Protein AF-A0A139NL48-F1 (afdb_monomer_lite)

Sequence (319 aa):
MLATSFLAFWGNVSIDVHSCLDILVSQSFLGFLDGGTSEKNAQRLLKTEIARINADTQLAMLKENKFTHMIFVAEPGACDICGPLDGKAIPVSELEKGINMYPMHPNCRCSLYGHIEMRYKAGGSTLDRETTLNQDVEQAEEVKQTSGNRQKQIPHHAYNSVKDKWLTAADLSKAKVSEQYYWEHDGNKYHIDGRNVIFKPIDREIEVAEILSKTLGKHVIQVPEVHNLNSLKTPDYLIDEVRWDLKEIEKTGKNKIDNAIVNKKEQAGSFIIDVTKTLMGIDEIYSKIDRIYFNRHRDWLENIILVKDMEIIDIFERK

Structure (mmCIF, N/CA/C/O backbone):
data_AF-A0A139NL48-F1
#
_entry.id   AF-A0A139NL48-F1
#
loop_
_atom_site.group_PDB
_atom_site.id
_atom_site.type_symbol
_atom_site.label_atom_id
_atom_site.label_alt_id
_atom_site.label_comp_id
_atom_site.label_asym_id
_atom_site.label_entity_id
_atom_site.label_seq_id
_atom_site.pdbx_PDB_ins_code
_atom_site.Cartn_x
_atom_site.Cartn_y
_atom_site.Cartn_z
_atom_site.occupancy
_atom_site.B_iso_or_equiv
_atom_site.auth_seq_id
_atom_site.auth_comp_id
_atom_site.auth_asym_id
_atom_site.auth_atom_id
_atom_site.pdbx_PDB_model_num
ATOM 1 N N . MET A 1 1 ? 33.870 37.990 64.987 1.00 34.72 1 MET A N 1
ATOM 2 C CA . MET A 1 1 ? 34.557 38.550 63.802 1.00 34.72 1 MET A CA 1
ATOM 3 C C . MET A 1 1 ? 34.516 37.466 62.732 1.00 34.72 1 MET A C 1
ATOM 5 O O . MET A 1 1 ? 35.171 36.458 62.920 1.00 34.72 1 MET A O 1
ATOM 9 N N . LEU A 1 2 ? 33.492 37.407 61.875 1.00 32.00 2 LEU A N 1
ATOM 10 C CA . LEU A 1 2 ? 33.234 38.238 60.680 1.00 32.00 2 LEU A CA 1
ATOM 11 C C . LEU A 1 2 ? 34.323 38.110 59.603 1.00 32.00 2 LEU A C 1
ATOM 13 O O . LEU A 1 2 ? 35.385 38.698 59.769 1.00 32.00 2 LEU A O 1
ATOM 17 N N . ALA A 1 3 ? 34.000 37.385 58.524 1.00 31.08 3 ALA A N 1
ATOM 18 C CA . ALA A 1 3 ? 34.088 37.807 57.112 1.00 31.08 3 ALA A CA 1
ATOM 19 C C . ALA A 1 3 ? 33.650 36.612 56.217 1.00 31.08 3 ALA A C 1
ATOM 21 O O . ALA A 1 3 ? 34.283 35.564 56.269 1.00 31.08 3 ALA A O 1
ATOM 22 N N . THR A 1 4 ? 32.449 36.572 55.615 1.00 33.34 4 THR A N 1
ATOM 23 C CA . THR A 1 4 ? 32.039 37.156 54.304 1.00 33.34 4 THR A CA 1
ATOM 24 C C . THR A 1 4 ? 32.938 36.718 53.138 1.00 33.34 4 THR A C 1
ATOM 26 O O . THR A 1 4 ? 34.091 37.121 53.091 1.00 33.34 4 THR A O 1
ATOM 29 N N . SER A 1 5 ? 32.504 35.775 52.289 1.00 31.66 5 SER A N 1
ATOM 30 C CA . SER A 1 5 ? 31.716 35.948 51.038 1.00 31.66 5 SER A CA 1
ATOM 31 C C . SER A 1 5 ? 32.609 36.017 49.790 1.00 31.66 5 SER A C 1
ATOM 33 O O . SER A 1 5 ? 33.436 36.914 49.718 1.00 31.66 5 SER A O 1
ATOM 35 N N . PHE A 1 6 ? 32.400 35.147 48.788 1.00 26.59 6 PHE A N 1
ATOM 36 C CA . PHE A 1 6 ? 31.846 35.519 47.467 1.00 26.59 6 PHE A CA 1
ATOM 37 C C . PHE A 1 6 ? 31.770 34.330 46.484 1.00 26.59 6 PHE A C 1
ATOM 39 O O . PHE A 1 6 ? 32.627 33.454 46.464 1.00 26.59 6 PHE A O 1
ATOM 46 N N . LEU A 1 7 ? 30.702 34.348 45.679 1.00 32.41 7 LEU A N 1
ATOM 47 C CA . LEU A 1 7 ? 30.365 33.456 44.565 1.00 32.41 7 LEU A CA 1
ATOM 48 C C . LEU A 1 7 ? 31.31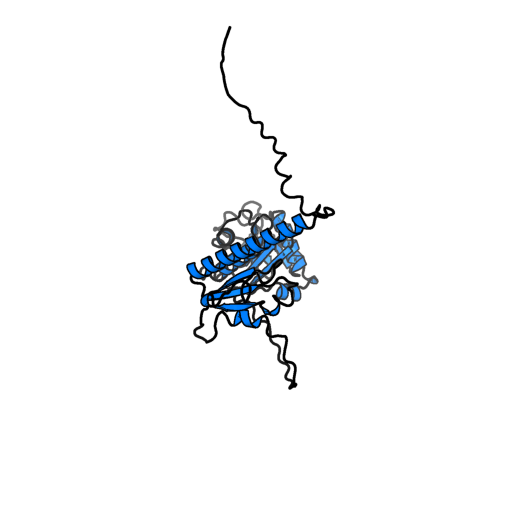6 33.584 43.361 1.00 32.41 7 LEU A C 1
ATOM 50 O O . LEU A 1 7 ? 31.744 34.692 43.050 1.00 32.41 7 LEU A O 1
ATOM 54 N N . ALA A 1 8 ? 31.439 32.508 42.572 1.00 29.20 8 ALA A N 1
ATOM 55 C CA . ALA A 1 8 ? 31.390 32.581 41.106 1.00 29.20 8 ALA A CA 1
ATOM 56 C C . ALA A 1 8 ? 30.944 31.238 40.487 1.00 29.20 8 ALA A C 1
ATOM 58 O O . ALA A 1 8 ? 31.241 30.164 40.998 1.00 29.20 8 ALA A O 1
ATOM 59 N N . PHE A 1 9 ? 30.166 31.363 39.416 1.00 27.22 9 PHE A N 1
ATOM 60 C CA . PHE A 1 9 ? 29.322 30.380 38.732 1.00 27.22 9 PHE A CA 1
ATOM 61 C C . PHE A 1 9 ? 30.032 29.775 37.499 1.00 27.22 9 PHE A C 1
ATOM 63 O O . PHE A 1 9 ? 31.123 30.222 37.155 1.00 27.22 9 PHE A O 1
ATOM 70 N N . TRP A 1 10 ? 29.319 28.890 36.783 1.00 27.14 10 TRP A N 1
ATOM 71 C CA . TRP A 1 10 ? 29.650 28.190 35.519 1.00 27.14 10 TRP A CA 1
ATOM 72 C C . TRP A 1 10 ? 30.507 26.929 35.714 1.00 27.14 10 TRP A C 1
ATOM 74 O O . TRP A 1 10 ? 31.597 26.985 36.256 1.00 27.14 10 TRP A O 1
ATOM 84 N N . GLY A 1 11 ? 30.107 25.725 35.318 1.00 30.62 11 GLY A N 1
ATOM 85 C CA . GLY A 1 11 ? 29.062 25.293 34.400 1.00 30.62 11 GLY A CA 1
ATOM 86 C C . GLY A 1 11 ? 29.662 24.141 33.598 1.00 30.62 11 GLY A C 1
ATOM 87 O O . GLY A 1 11 ? 30.528 24.383 32.772 1.00 30.62 11 GLY A O 1
ATOM 88 N N . ASN A 1 12 ? 29.258 22.904 33.884 1.00 30.12 12 ASN A N 1
ATOM 89 C CA . ASN A 1 12 ? 29.449 21.763 32.989 1.00 30.12 12 ASN A CA 1
ATOM 90 C C . ASN A 1 12 ? 28.411 20.697 33.332 1.00 30.12 12 ASN A C 1
ATOM 92 O O . ASN A 1 12 ? 28.555 19.917 34.270 1.00 30.12 12 ASN A O 1
ATOM 96 N N . VAL A 1 13 ? 27.327 20.728 32.564 1.00 30.20 13 VAL A N 1
ATOM 97 C CA . VAL A 1 13 ? 26.363 19.643 32.444 1.00 30.20 13 VAL A CA 1
ATOM 98 C C . VAL A 1 13 ? 26.956 18.659 31.438 1.00 30.20 13 VAL A C 1
ATOM 100 O O . VAL A 1 13 ? 26.976 18.939 30.242 1.00 30.20 13 VAL A O 1
ATOM 103 N N . SER A 1 14 ? 27.443 17.517 31.919 1.00 29.95 14 SER A N 1
ATOM 104 C CA . SER A 1 14 ? 27.583 16.322 31.086 1.00 29.95 14 SER A CA 1
ATOM 105 C C . SER A 1 14 ? 26.248 15.586 31.130 1.00 29.95 14 SER A C 1
ATOM 107 O O . SER A 1 14 ? 25.893 15.003 32.151 1.00 29.95 14 SER A O 1
ATOM 109 N N . ILE A 1 15 ? 25.482 15.670 30.042 1.00 32.78 15 ILE A N 1
ATOM 110 C CA . ILE A 1 15 ? 24.328 14.799 29.799 1.00 32.78 15 ILE A CA 1
ATOM 111 C C . ILE A 1 15 ? 24.891 13.454 29.354 1.00 32.78 15 ILE A C 1
ATOM 113 O O . ILE A 1 15 ? 25.389 13.324 28.237 1.00 32.78 15 ILE A O 1
ATOM 117 N N . ASP A 1 16 ? 24.843 12.480 30.256 1.00 29.39 16 ASP A N 1
ATOM 118 C CA . ASP A 1 16 ? 25.071 11.083 29.920 1.00 29.39 16 ASP A CA 1
ATOM 119 C C . ASP A 1 16 ? 23.775 10.516 29.324 1.00 29.39 16 ASP A C 1
ATOM 121 O O . ASP A 1 16 ? 22.691 10.628 29.903 1.00 29.39 16 ASP A O 1
ATOM 125 N N . VAL A 1 17 ? 23.869 9.969 28.115 1.00 34.66 17 VAL A N 1
ATOM 126 C CA . VAL A 1 17 ? 22.740 9.678 27.214 1.00 34.66 17 VAL A CA 1
ATOM 127 C C . VAL A 1 17 ? 22.094 8.319 27.535 1.00 34.66 17 VAL A C 1
ATOM 129 O O . VAL A 1 17 ? 21.625 7.613 26.647 1.00 34.66 17 VAL A O 1
ATOM 132 N N . HIS A 1 18 ? 22.076 7.932 28.813 1.00 33.31 18 HIS A N 1
ATOM 133 C CA . HIS A 1 18 ? 21.628 6.611 29.273 1.00 33.31 18 HIS A CA 1
ATOM 134 C C . HIS A 1 18 ? 20.476 6.629 30.293 1.00 33.31 18 HIS A C 1
ATOM 136 O O . HIS A 1 18 ? 20.192 5.606 30.902 1.00 33.31 18 HIS A O 1
ATOM 142 N N . SER A 1 19 ? 19.756 7.747 30.454 1.00 31.47 19 SER A N 1
ATOM 143 C CA . SER A 1 19 ? 18.619 7.847 31.395 1.00 31.47 19 SER A CA 1
ATOM 144 C C . SER A 1 19 ? 17.236 8.024 30.750 1.00 31.47 19 SER A C 1
ATOM 146 O O . SER A 1 19 ? 16.261 8.296 31.444 1.00 31.47 19 SER A O 1
ATOM 148 N N . CYS A 1 20 ? 17.098 7.842 29.432 1.00 29.16 20 CYS A N 1
ATOM 149 C CA . CYS A 1 20 ? 15.798 7.963 28.746 1.00 29.16 20 CYS A CA 1
ATOM 150 C C . CYS A 1 20 ? 15.055 6.632 28.522 1.00 29.16 20 CYS A C 1
ATOM 152 O O . CYS A 1 20 ? 14.082 6.610 27.770 1.00 29.16 20 CYS A O 1
ATOM 154 N N . LEU A 1 21 ? 15.456 5.540 29.185 1.00 29.78 21 LEU A N 1
ATOM 155 C CA . LEU A 1 21 ? 14.808 4.226 29.044 1.00 29.78 21 LEU A CA 1
ATOM 156 C C . LEU A 1 21 ? 14.100 3.702 30.310 1.00 29.78 21 LEU A C 1
ATOM 158 O O . LEU A 1 21 ? 13.727 2.537 30.339 1.00 29.78 21 LEU A O 1
ATOM 162 N N . ASP A 1 22 ? 13.827 4.557 31.303 1.00 30.91 22 ASP A N 1
ATOM 163 C CA . ASP A 1 22 ? 13.170 4.150 32.565 1.00 30.91 22 ASP A CA 1
ATOM 164 C C . ASP A 1 22 ? 11.730 4.681 32.744 1.00 30.91 22 ASP A C 1
ATOM 166 O O . ASP A 1 22 ? 11.188 4.669 33.847 1.00 30.91 22 ASP A O 1
ATOM 170 N N . ILE A 1 23 ? 11.059 5.127 31.672 1.00 32.97 23 ILE A N 1
ATOM 171 C CA . ILE A 1 23 ? 9.641 5.561 31.739 1.00 32.97 23 ILE A CA 1
ATOM 172 C C . ILE A 1 23 ? 8.677 4.610 30.998 1.00 32.97 23 ILE A C 1
ATOM 174 O O . ILE A 1 23 ? 7.462 4.757 31.108 1.00 32.97 23 ILE A O 1
ATOM 178 N N . LEU A 1 24 ? 9.162 3.566 30.312 1.00 31.53 24 LEU A N 1
ATOM 179 C CA . LEU A 1 24 ? 8.296 2.678 29.511 1.00 31.53 24 LEU A CA 1
ATOM 180 C C . LEU A 1 24 ? 8.434 1.173 29.778 1.00 31.53 24 LEU A C 1
ATOM 182 O O . LEU A 1 24 ? 8.012 0.366 28.955 1.00 31.53 24 LEU A O 1
ATOM 186 N N . VAL A 1 25 ? 8.911 0.774 30.959 1.00 32.62 25 VAL A N 1
ATOM 187 C CA . VAL A 1 25 ? 8.779 -0.617 31.428 1.00 32.62 25 VAL A CA 1
ATOM 188 C C . VAL A 1 25 ? 8.349 -0.642 32.896 1.00 32.62 25 VAL A C 1
ATOM 190 O O . VAL A 1 25 ? 9.139 -0.903 33.794 1.00 32.62 25 VAL A O 1
ATOM 193 N N . SER A 1 26 ? 7.071 -0.368 33.166 1.00 31.88 26 SER A N 1
ATOM 194 C CA . SER A 1 26 ? 6.458 -0.743 34.456 1.00 31.88 26 SER A CA 1
ATOM 195 C C . SER A 1 26 ? 5.060 -1.362 34.350 1.00 31.88 26 SER A C 1
ATOM 197 O O . SER A 1 26 ? 4.485 -1.749 35.363 1.00 31.88 26 SER A O 1
ATOM 199 N N . GLN A 1 27 ? 4.520 -1.574 33.143 1.00 36.53 27 GLN A N 1
ATOM 200 C CA . GLN A 1 27 ? 3.221 -2.250 32.986 1.00 36.53 27 GLN A CA 1
ATOM 201 C C . GLN A 1 27 ? 3.266 -3.784 33.112 1.00 36.53 27 GLN A C 1
ATOM 203 O O . GLN A 1 27 ? 2.220 -4.424 33.060 1.00 36.53 27 GLN A O 1
ATOM 208 N N . SER A 1 28 ? 4.430 -4.386 33.366 1.00 32.75 28 SER A N 1
ATOM 209 C CA . SER A 1 28 ? 4.575 -5.834 33.595 1.00 32.75 28 SER A CA 1
ATOM 210 C C . SER A 1 28 ? 5.024 -6.213 35.016 1.00 32.75 28 SER A C 1
ATOM 212 O O . SER A 1 28 ? 5.345 -7.371 35.263 1.00 32.75 28 SER A O 1
ATOM 214 N N . PHE A 1 29 ? 4.972 -5.285 35.981 1.00 33.22 29 PHE A N 1
ATOM 215 C CA . PHE A 1 29 ? 5.279 -5.553 37.397 1.00 33.22 29 PHE A CA 1
ATOM 216 C C . PHE A 1 29 ? 4.218 -4.971 38.353 1.00 33.22 29 PHE A C 1
ATOM 218 O O . PHE A 1 29 ? 4.520 -4.275 39.314 1.00 33.22 29 PHE A O 1
ATOM 225 N N . LEU A 1 30 ? 2.940 -5.263 38.096 1.00 35.06 30 LEU A N 1
ATOM 226 C CA . LEU A 1 30 ? 1.846 -5.083 39.067 1.00 35.06 30 LEU A CA 1
ATOM 227 C C . LEU A 1 30 ? 1.271 -6.441 39.490 1.00 35.06 30 LEU A C 1
ATOM 229 O O . LEU A 1 30 ? 0.064 -6.649 39.575 1.00 35.06 30 LEU A O 1
ATOM 233 N N . GLY A 1 31 ? 2.170 -7.382 39.766 1.00 41.38 31 GLY A N 1
ATOM 234 C CA . GLY A 1 31 ? 1.888 -8.450 40.708 1.00 41.38 31 GLY A CA 1
ATOM 235 C C . GLY A 1 31 ? 2.243 -7.951 42.105 1.00 41.38 31 GLY A C 1
ATOM 236 O O . GLY A 1 31 ? 3.398 -7.621 42.349 1.00 41.38 31 GLY A O 1
ATOM 237 N N . PHE A 1 32 ? 1.268 -7.970 43.016 1.00 38.94 32 PHE A N 1
ATOM 238 C CA . PHE A 1 32 ? 1.484 -7.971 44.469 1.00 38.94 32 PHE A CA 1
ATOM 239 C C . PHE A 1 32 ? 1.649 -6.616 45.194 1.00 38.94 32 PHE A C 1
ATOM 241 O O . PHE A 1 32 ? 2.665 -6.359 45.827 1.00 38.94 32 PHE A O 1
ATOM 248 N N . LEU A 1 33 ? 0.593 -5.795 45.229 1.00 40.53 33 LEU A N 1
ATOM 249 C CA . LEU A 1 33 ? 0.328 -4.905 46.372 1.00 40.53 33 LEU A CA 1
ATOM 250 C C . LEU A 1 33 ? -1.175 -4.908 46.670 1.00 40.53 33 LEU A C 1
ATOM 252 O O . LEU A 1 33 ? -1.973 -4.297 45.957 1.00 40.53 33 LEU A O 1
ATOM 256 N N . ASP A 1 34 ? -1.571 -5.628 47.718 1.00 46.31 34 ASP A N 1
ATOM 257 C CA . ASP A 1 34 ? -2.933 -5.591 48.243 1.00 46.31 34 ASP A CA 1
ATOM 258 C C . ASP A 1 34 ? -3.162 -4.254 48.965 1.00 46.31 34 ASP A C 1
ATOM 260 O O . ASP A 1 34 ? -2.974 -4.126 50.174 1.00 46.31 34 ASP A O 1
ATOM 264 N N . GLY A 1 35 ? -3.540 -3.227 48.201 1.00 54.25 35 GLY A N 1
ATOM 265 C CA . GLY A 1 35 ? -3.950 -1.937 48.751 1.00 54.25 35 GLY A CA 1
ATOM 266 C C . GLY A 1 35 ? -5.107 -2.112 49.741 1.00 54.25 35 GLY A C 1
ATOM 267 O O . GLY A 1 35 ? -6.075 -2.837 49.472 1.00 54.25 35 GLY A O 1
ATOM 268 N N . GLY A 1 36 ? -5.005 -1.460 50.902 1.00 68.94 36 GLY A N 1
ATOM 269 C CA . GLY A 1 36 ? -6.023 -1.511 51.952 1.00 68.94 36 GLY A CA 1
ATOM 270 C C . GLY A 1 36 ? -7.372 -0.935 51.498 1.00 68.94 36 GLY A C 1
ATOM 271 O O . GLY A 1 36 ? -7.465 -0.209 50.507 1.00 68.94 36 GLY A O 1
ATOM 272 N N . THR A 1 37 ? -8.447 -1.225 52.237 1.00 72.81 37 THR A N 1
ATOM 273 C CA . THR A 1 37 ? -9.821 -0.786 51.909 1.00 72.81 37 THR A CA 1
ATOM 274 C C . THR A 1 37 ? -9.935 0.731 51.693 1.00 72.81 37 THR A C 1
ATOM 276 O O . THR A 1 37 ? -10.697 1.177 50.837 1.00 72.81 37 THR A O 1
ATOM 279 N N . SER A 1 38 ? -9.157 1.537 52.425 1.00 80.12 38 SER A N 1
ATOM 280 C CA . SER A 1 38 ? -9.105 2.998 52.268 1.00 80.12 38 SER A CA 1
ATOM 281 C C . SER A 1 38 ? -8.510 3.431 50.926 1.00 80.12 38 SER A C 1
ATOM 283 O O . SER A 1 38 ? -9.064 4.312 50.271 1.00 80.12 38 SER A O 1
ATOM 285 N N . GLU A 1 39 ? -7.432 2.787 50.483 1.00 82.81 39 GLU A N 1
ATOM 286 C CA . GLU A 1 39 ? -6.772 3.076 49.210 1.00 82.81 39 GLU A CA 1
ATOM 287 C C . GLU A 1 39 ? -7.668 2.694 48.029 1.00 82.81 39 GLU A C 1
ATOM 289 O O . GLU A 1 39 ? -7.904 3.510 47.139 1.00 82.81 39 GLU A O 1
ATOM 294 N N . LYS A 1 40 ? -8.255 1.491 48.059 1.00 83.44 40 LYS A N 1
ATOM 295 C CA . LYS A 1 40 ? -9.204 1.032 47.031 1.00 83.44 40 LYS A CA 1
ATOM 296 C C . LYS A 1 40 ? -10.417 1.971 46.925 1.00 83.44 40 LYS A C 1
ATOM 298 O O . LYS A 1 40 ? -10.872 2.276 45.821 1.00 83.44 40 LYS A O 1
ATOM 303 N N . ASN A 1 41 ? -10.900 2.498 48.054 1.00 83.81 41 ASN A N 1
ATOM 304 C CA . ASN A 1 41 ? -11.969 3.500 48.077 1.00 83.81 41 ASN A CA 1
ATOM 305 C C . ASN A 1 41 ? -11.537 4.846 47.479 1.00 83.81 41 ASN A C 1
ATOM 307 O O . ASN A 1 41 ? -12.283 5.415 46.680 1.00 83.81 41 ASN A O 1
ATOM 311 N N . ALA A 1 42 ? -10.342 5.337 47.816 1.00 88.19 42 ALA A N 1
ATOM 312 C CA . ALA A 1 42 ? -9.803 6.576 47.255 1.00 88.19 42 ALA A CA 1
ATOM 313 C C . ALA A 1 42 ? -9.588 6.467 45.736 1.00 88.19 42 ALA A C 1
ATOM 315 O O . ALA A 1 42 ? -10.014 7.342 44.982 1.00 88.19 42 ALA A O 1
ATOM 316 N N . GLN A 1 43 ? -9.015 5.353 45.268 1.00 85.31 43 GLN A N 1
ATOM 317 C CA . GLN A 1 43 ? -8.824 5.082 43.842 1.00 85.31 43 GLN A CA 1
ATOM 318 C C . GLN A 1 43 ? -10.152 5.063 43.078 1.00 85.31 43 GLN A C 1
ATOM 320 O O . GLN A 1 43 ? -10.231 5.600 41.975 1.00 85.31 43 GLN A O 1
ATOM 325 N N . ARG A 1 44 ? -11.207 4.470 43.652 1.00 86.12 44 ARG A N 1
ATOM 326 C CA . ARG A 1 44 ? -12.541 4.458 43.036 1.00 86.12 44 ARG A CA 1
ATOM 327 C C . ARG A 1 44 ? -13.090 5.873 42.851 1.00 86.12 44 ARG A C 1
ATOM 329 O O . ARG A 1 44 ? -13.577 6.166 41.767 1.00 86.12 44 ARG A O 1
ATOM 336 N N . LEU A 1 45 ? -12.985 6.730 43.873 1.00 87.75 45 LEU A N 1
ATOM 337 C CA . LEU A 1 45 ? -13.450 8.123 43.807 1.00 87.75 45 LEU A CA 1
ATOM 338 C C . LEU A 1 45 ? -12.713 8.913 42.720 1.00 87.75 45 LEU A C 1
ATOM 340 O O . LEU A 1 45 ? -13.354 9.569 41.900 1.00 87.75 45 LEU A O 1
ATOM 344 N N . LEU A 1 46 ? -11.383 8.789 42.669 1.00 87.31 46 LEU A N 1
ATOM 345 C CA . LEU A 1 46 ? -10.564 9.440 41.643 1.00 87.31 46 LEU A CA 1
ATOM 346 C C . LEU A 1 46 ? -10.938 8.963 40.234 1.00 87.31 46 LEU A C 1
ATOM 348 O O . LEU A 1 46 ? -11.135 9.786 39.344 1.00 87.31 46 LEU A O 1
ATOM 352 N N . LYS A 1 47 ? -11.099 7.650 40.030 1.00 84.94 47 LYS A N 1
ATOM 353 C CA . LYS A 1 47 ? -11.498 7.081 38.731 1.00 84.94 47 LYS A CA 1
ATOM 354 C C . LYS A 1 47 ? -12.863 7.593 38.276 1.00 84.94 47 LYS A C 1
ATOM 356 O O . LYS A 1 47 ? -12.998 8.003 37.126 1.00 84.94 47 LYS A O 1
ATOM 361 N N . THR A 1 48 ? -13.856 7.605 39.168 1.00 85.06 48 THR A N 1
ATOM 362 C CA . THR A 1 48 ? -15.198 8.100 38.832 1.00 85.06 48 THR A CA 1
ATOM 363 C C . THR A 1 48 ? -15.207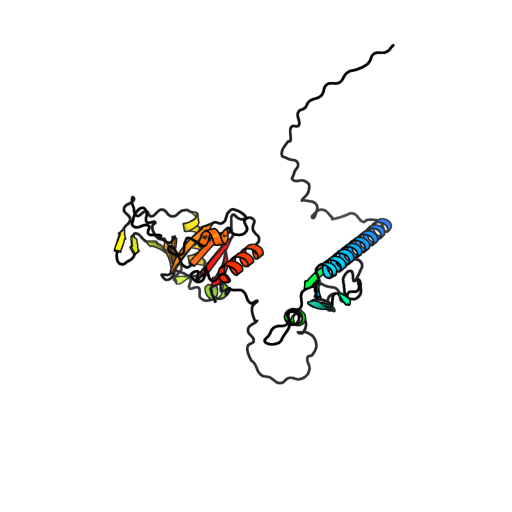 9.586 38.504 1.00 85.06 48 THR A C 1
ATOM 365 O O . THR A 1 48 ? -15.911 9.992 37.582 1.00 85.06 48 THR A O 1
ATOM 368 N N . GLU A 1 49 ? -14.409 10.387 39.213 1.00 87.50 49 GLU A N 1
ATOM 369 C CA . GLU A 1 49 ? -14.352 11.830 38.984 1.00 87.50 49 GLU A CA 1
ATOM 370 C C . GLU A 1 49 ? -13.648 12.160 37.665 1.00 87.50 49 GLU A C 1
ATOM 372 O O . GLU A 1 49 ? -14.170 12.930 36.864 1.00 87.50 49 GLU A O 1
ATOM 377 N N . ILE A 1 50 ? -12.524 11.498 37.372 1.00 86.75 50 ILE A N 1
ATOM 378 C CA . ILE A 1 50 ? -11.831 11.635 36.083 1.00 86.75 50 ILE A CA 1
ATOM 379 C C . ILE A 1 50 ? -12.763 11.243 34.931 1.00 86.75 50 ILE A C 1
ATOM 381 O O . ILE A 1 50 ? -12.865 11.965 33.941 1.00 86.75 50 ILE A O 1
ATOM 385 N N . ALA A 1 51 ? -13.482 10.124 35.061 1.00 85.81 51 ALA A N 1
ATOM 386 C CA . ALA A 1 51 ? -14.410 9.676 34.029 1.00 85.81 51 ALA A CA 1
ATOM 387 C C . ALA A 1 51 ? -15.558 10.677 33.809 1.00 85.81 51 ALA A C 1
ATOM 389 O O . ALA A 1 51 ? -15.925 10.948 32.665 1.00 85.81 51 ALA A O 1
ATOM 390 N N . ARG A 1 52 ? -16.087 11.271 34.887 1.00 86.62 52 ARG A N 1
ATOM 391 C CA . ARG A 1 52 ? -17.112 12.319 34.819 1.00 86.62 52 ARG A CA 1
ATOM 392 C C . ARG A 1 52 ? -16.590 13.587 34.136 1.00 86.62 52 ARG A C 1
ATOM 394 O O . ARG A 1 52 ? -17.276 14.102 33.258 1.00 86.62 52 ARG A O 1
ATOM 401 N N . ILE A 1 53 ? -15.401 14.067 34.507 1.00 88.38 53 ILE A N 1
ATOM 402 C CA . ILE A 1 53 ? -14.775 15.257 33.905 1.00 88.38 53 ILE A CA 1
ATOM 403 C C . ILE A 1 53 ? -14.540 15.031 32.410 1.00 88.38 53 ILE A C 1
ATOM 405 O O . ILE A 1 53 ? -14.911 15.873 31.598 1.00 88.38 53 ILE A O 1
ATOM 409 N N . ASN A 1 54 ? -14.004 13.868 32.033 1.00 88.31 54 ASN A N 1
ATOM 410 C CA . ASN A 1 54 ? -13.788 13.522 30.629 1.00 88.31 54 ASN A CA 1
ATOM 411 C C . ASN A 1 54 ? -15.102 13.522 29.838 1.00 88.31 54 ASN A C 1
ATOM 413 O O . ASN A 1 54 ? -15.137 14.017 28.715 1.00 88.31 54 ASN A O 1
ATOM 417 N N . ALA A 1 55 ? -16.180 12.979 30.412 1.00 87.06 55 ALA A N 1
ATOM 418 C CA . ALA A 1 55 ? -17.503 13.012 29.794 1.00 87.06 55 ALA A CA 1
ATOM 419 C C . ALA A 1 55 ? -18.012 14.453 29.622 1.00 87.06 55 ALA A C 1
ATOM 421 O O . ALA A 1 55 ? -18.473 14.819 28.544 1.00 87.06 55 ALA A O 1
ATOM 422 N N . ASP A 1 56 ? -17.869 15.300 30.643 1.00 89.12 56 ASP A N 1
ATOM 423 C CA . ASP A 1 56 ? -18.245 16.715 30.558 1.00 89.12 56 ASP A CA 1
ATOM 424 C C . ASP A 1 56 ? -17.480 17.458 29.459 1.00 89.12 56 ASP A C 1
ATOM 426 O O . ASP A 1 56 ? -18.084 18.183 28.666 1.00 89.12 56 ASP A O 1
ATOM 430 N N . THR A 1 57 ? -16.169 17.232 29.357 1.00 90.31 57 THR A N 1
ATOM 431 C CA . THR A 1 57 ? -15.343 17.807 28.290 1.00 90.31 57 THR A CA 1
ATOM 432 C C . THR A 1 57 ? -15.804 17.343 26.913 1.00 90.31 57 THR A C 1
ATOM 434 O O . THR A 1 57 ? -15.953 18.169 26.015 1.00 90.31 57 THR A O 1
ATOM 437 N N . GLN A 1 58 ? -16.084 16.051 26.733 1.00 89.50 58 GLN A N 1
ATOM 438 C CA . GLN A 1 58 ? -16.550 15.541 25.444 1.00 89.50 58 GLN A CA 1
ATOM 439 C C . GLN A 1 58 ? -17.930 16.091 25.075 1.00 89.50 58 GLN A C 1
ATOM 441 O O . GLN A 1 58 ? -18.123 16.522 23.943 1.00 89.50 58 GLN A O 1
ATOM 446 N N . LEU A 1 59 ? -18.867 16.172 26.023 1.00 89.25 59 LEU A N 1
ATOM 447 C CA . LEU A 1 59 ? -20.182 16.762 25.776 1.00 89.25 59 LEU A CA 1
ATOM 448 C C . LEU A 1 59 ? -20.080 18.242 25.383 1.00 89.25 59 LEU A C 1
ATOM 450 O O . LEU A 1 59 ? -20.768 18.682 24.459 1.00 89.25 59 LEU A O 1
ATOM 454 N N . ALA A 1 60 ? -19.218 19.006 26.060 1.00 90.06 60 ALA A N 1
ATOM 455 C CA . ALA A 1 60 ? -18.948 20.399 25.713 1.00 90.06 60 ALA A CA 1
ATOM 456 C C . ALA A 1 60 ? -18.363 20.511 24.299 1.00 90.06 60 ALA A C 1
ATOM 458 O O . ALA A 1 60 ? -18.901 21.245 23.472 1.00 90.06 60 ALA A O 1
ATOM 459 N N . MET A 1 61 ? -17.349 19.702 23.977 1.00 90.88 61 MET A N 1
ATOM 460 C CA . MET A 1 61 ? -16.749 19.665 22.642 1.00 90.88 61 MET A CA 1
ATOM 461 C C . MET A 1 61 ? -17.760 19.305 21.549 1.00 90.88 61 MET A C 1
ATOM 463 O O . MET A 1 61 ? -17.737 19.914 20.478 1.00 90.88 61 MET A O 1
ATOM 467 N N . LEU A 1 62 ? -18.653 18.343 21.796 1.00 89.69 62 LEU A N 1
ATOM 468 C CA . LEU A 1 62 ? -19.691 17.952 20.839 1.00 89.69 62 LEU A CA 1
ATOM 469 C C . LEU A 1 62 ? -20.655 19.110 20.554 1.00 89.69 62 LEU A C 1
ATOM 471 O O . LEU A 1 62 ? -20.974 19.378 19.393 1.00 89.69 62 LEU A O 1
ATOM 475 N N . LYS A 1 63 ? -21.070 19.829 21.604 1.00 88.19 63 LYS A N 1
ATOM 476 C CA . LYS A 1 63 ? -21.962 20.992 21.502 1.00 88.19 63 LYS A CA 1
ATOM 477 C C . LYS A 1 63 ? -21.290 22.174 20.801 1.00 88.19 63 LYS A C 1
ATOM 479 O O . LYS A 1 63 ? -21.884 22.760 19.899 1.00 88.19 63 LYS A O 1
ATOM 484 N N . GLU A 1 64 ? -20.053 22.502 21.170 1.00 89.00 64 GLU A N 1
ATOM 485 C CA . GLU A 1 64 ? -19.296 23.626 20.601 1.00 89.00 64 GLU A CA 1
ATOM 486 C C . GLU A 1 64 ? -18.997 23.434 19.110 1.00 89.00 64 GLU A C 1
ATOM 488 O O . GLU A 1 64 ? -19.142 24.366 18.317 1.00 89.00 64 GLU A O 1
ATOM 493 N N . ASN A 1 65 ? -18.650 22.209 18.709 1.00 89.25 65 ASN A N 1
ATOM 494 C CA . ASN A 1 65 ? -18.331 21.874 17.320 1.00 89.25 65 ASN A CA 1
ATOM 495 C C . ASN A 1 65 ? -19.561 21.491 16.480 1.00 89.25 65 ASN A C 1
ATOM 497 O O . ASN A 1 65 ? -19.410 21.103 15.323 1.00 89.25 65 ASN A O 1
ATOM 501 N N . LYS A 1 66 ? -20.775 21.638 17.029 1.00 87.56 66 LYS A N 1
ATOM 502 C CA . LYS A 1 66 ? -22.052 21.403 16.332 1.00 87.56 66 LYS A CA 1
ATOM 503 C C . LYS A 1 66 ? -22.193 19.983 15.770 1.00 87.56 66 LYS A C 1
ATOM 505 O O . LYS A 1 66 ? -22.736 19.792 14.681 1.00 87.56 66 LYS A O 1
ATOM 510 N N . PHE A 1 67 ? -21.730 18.984 16.517 1.00 87.44 67 PHE A N 1
ATOM 511 C CA . PHE A 1 67 ? -22.063 17.596 16.214 1.00 87.44 67 PHE A CA 1
ATOM 512 C C . PHE A 1 67 ? -23.556 17.358 16.449 1.00 87.44 67 PHE A C 1
ATOM 514 O O . PHE A 1 67 ? -24.146 17.896 17.384 1.00 87.44 67 PHE A O 1
ATOM 521 N N . THR A 1 68 ? -24.174 16.555 15.586 1.00 87.50 68 THR A N 1
ATOM 522 C CA . THR A 1 68 ? -25.618 16.279 15.672 1.00 87.50 68 THR A CA 1
ATOM 523 C C . THR A 1 68 ? -25.918 15.109 16.603 1.00 87.50 68 THR A C 1
ATOM 525 O O . THR A 1 68 ? -26.868 15.160 17.378 1.00 87.50 68 THR A O 1
ATOM 528 N N . HIS A 1 69 ? -25.078 14.073 16.547 1.00 90.62 69 HIS A N 1
ATOM 529 C CA . HIS A 1 69 ? -25.261 12.807 17.238 1.00 90.62 69 HIS A CA 1
ATOM 530 C C . HIS A 1 69 ? -23.937 12.370 17.859 1.00 90.62 69 HIS A C 1
ATOM 532 O O . HIS A 1 69 ? -22.857 12.783 17.435 1.00 90.62 69 HIS A O 1
ATOM 538 N N . MET A 1 70 ? -24.035 11.528 18.870 1.00 89.31 70 MET A N 1
ATOM 539 C CA . MET A 1 70 ? -22.938 10.812 19.494 1.00 89.31 70 MET A CA 1
ATOM 540 C C . MET A 1 70 ? -23.170 9.325 19.276 1.00 89.31 70 MET A C 1
ATOM 542 O O . MET A 1 70 ? -24.304 8.871 19.404 1.00 89.31 70 MET A O 1
ATOM 546 N N . ILE A 1 71 ? -22.118 8.581 18.949 1.00 89.31 71 ILE A N 1
ATOM 547 C CA . ILE A 1 71 ? -22.171 7.121 18.882 1.00 89.31 71 ILE A CA 1
ATOM 548 C C . ILE A 1 71 ? -21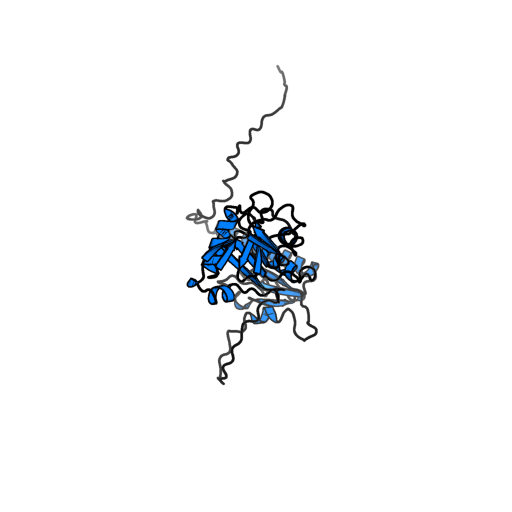.408 6.551 20.067 1.00 89.31 71 ILE A C 1
ATOM 550 O O . ILE A 1 71 ? -20.240 6.886 20.290 1.00 89.31 71 ILE A O 1
ATOM 554 N N . PHE A 1 72 ? -22.096 5.710 20.832 1.00 87.06 72 PHE A N 1
ATOM 555 C CA . PHE A 1 72 ? -21.530 5.036 21.990 1.00 87.06 72 PHE A CA 1
ATOM 556 C C . PHE A 1 72 ? -20.700 3.833 21.530 1.00 87.06 72 PHE A C 1
ATOM 558 O O . PHE A 1 72 ? -21.147 3.063 20.685 1.00 87.06 72 PHE A O 1
ATOM 565 N N . VAL A 1 73 ? -19.500 3.671 22.089 1.00 88.25 73 VAL A N 1
ATOM 566 C CA . VAL A 1 73 ? -18.574 2.583 21.753 1.00 88.25 73 VAL A CA 1
ATOM 567 C C . VAL A 1 73 ? -18.270 1.783 23.008 1.00 88.25 73 VAL A C 1
ATOM 569 O O . VAL A 1 73 ? -17.634 2.266 23.952 1.00 88.25 73 VAL A O 1
ATOM 572 N N . ALA A 1 74 ? -18.733 0.543 23.029 1.00 87.12 74 ALA A N 1
ATOM 573 C CA . ALA A 1 74 ? -18.484 -0.376 24.119 1.00 87.12 74 ALA A CA 1
ATOM 574 C C . ALA A 1 74 ? -17.150 -1.128 23.922 1.00 87.12 74 ALA A C 1
ATOM 576 O O . ALA A 1 74 ? -16.653 -1.295 22.811 1.00 87.12 74 ALA A O 1
ATOM 577 N N . GLU A 1 75 ? -16.519 -1.556 25.019 1.00 82.00 75 GLU A N 1
ATOM 578 C CA . GLU A 1 75 ? -15.304 -2.384 24.955 1.00 82.00 75 GLU A CA 1
ATOM 579 C C . GLU A 1 75 ? -15.654 -3.786 24.397 1.00 82.00 75 GLU A C 1
ATOM 581 O O . GLU A 1 75 ? -16.758 -4.255 24.672 1.00 82.00 75 GLU A O 1
ATOM 586 N N . PRO A 1 76 ? -14.743 -4.512 23.707 1.00 70.88 76 PRO A N 1
ATOM 587 C CA . PRO A 1 76 ? -14.973 -5.873 23.173 1.00 70.88 76 PRO A CA 1
ATOM 588 C C . PRO A 1 76 ? -15.356 -6.986 24.183 1.00 70.88 76 PRO A C 1
ATOM 590 O O . PRO A 1 76 ? -15.365 -8.163 23.836 1.00 70.88 76 PRO A O 1
ATOM 593 N N . GLY A 1 77 ? -15.678 -6.631 25.428 1.00 79.25 77 GLY A N 1
ATOM 594 C CA . GLY A 1 77 ? -16.229 -7.485 26.485 1.00 79.25 77 GLY A CA 1
ATOM 595 C C . GLY A 1 77 ? -17.171 -6.692 27.396 1.00 79.25 77 GLY A C 1
ATOM 596 O O . GLY A 1 77 ? -17.107 -6.815 28.620 1.00 79.25 77 GLY A O 1
ATOM 597 N N . ALA A 1 78 ? -17.959 -5.791 26.804 1.00 78.38 78 ALA A N 1
ATOM 598 C CA . ALA A 1 78 ? -18.829 -4.868 27.516 1.00 78.38 78 ALA A CA 1
ATOM 599 C C . ALA A 1 78 ? -19.774 -5.585 28.489 1.00 78.38 78 ALA A C 1
ATOM 601 O O . ALA A 1 78 ? -20.273 -6.673 28.218 1.00 78.38 78 ALA A O 1
ATOM 602 N N . CYS A 1 79 ? -20.039 -4.944 29.626 1.00 81.81 79 CYS A N 1
ATOM 603 C CA . CYS A 1 79 ? -21.009 -5.441 30.596 1.00 81.81 79 CYS A CA 1
ATOM 604 C C . CYS A 1 79 ? -22.445 -5.340 30.058 1.00 81.81 79 CYS A C 1
ATOM 606 O O . CYS A 1 79 ? -22.716 -4.576 29.130 1.00 81.81 79 CYS A O 1
ATOM 608 N N . ASP A 1 80 ? -23.381 -6.003 30.735 1.00 82.94 80 ASP A N 1
ATOM 609 C CA . ASP A 1 80 ? -24.810 -6.011 30.382 1.00 82.94 80 ASP A CA 1
ATOM 610 C C . ASP A 1 80 ? -25.462 -4.614 30.360 1.00 82.94 80 ASP A C 1
ATOM 612 O O . ASP A 1 80 ? -26.526 -4.431 29.779 1.00 82.94 80 ASP A O 1
ATOM 616 N N . ILE A 1 81 ? -24.830 -3.610 30.981 1.00 80.31 81 ILE A N 1
ATOM 617 C CA . ILE A 1 81 ? -25.303 -2.217 30.979 1.00 80.31 81 ILE A CA 1
ATOM 618 C C . ILE A 1 81 ? -24.844 -1.484 29.711 1.00 80.31 81 ILE A C 1
ATOM 620 O O . ILE A 1 81 ? -25.609 -0.731 29.114 1.00 80.31 81 ILE A O 1
ATOM 624 N N . CYS A 1 82 ? -23.584 -1.673 29.312 1.00 82.12 82 CYS A N 1
ATOM 625 C CA . CYS A 1 82 ? -22.966 -0.925 28.217 1.00 82.12 82 CYS A CA 1
ATOM 626 C C . CYS A 1 82 ? -23.138 -1.607 26.861 1.00 82.12 82 CYS A C 1
ATOM 628 O O . CYS A 1 82 ? -23.246 -0.913 25.856 1.00 82.12 82 CYS A O 1
ATOM 630 N N . GLY A 1 83 ? -23.173 -2.942 26.825 1.00 83.44 83 GLY A N 1
ATOM 631 C CA . GLY A 1 83 ? -23.347 -3.717 25.596 1.00 83.44 83 GLY A CA 1
ATOM 632 C C . GLY A 1 83 ? -24.579 -3.288 24.791 1.00 83.44 83 GLY A C 1
ATOM 633 O O . GLY A 1 83 ? -24.436 -2.987 23.611 1.00 83.44 83 GLY A O 1
ATOM 634 N N . PRO A 1 84 ? -25.765 -3.124 25.414 1.00 85.19 84 PRO A N 1
ATOM 635 C CA . PRO A 1 84 ? -26.958 -2.668 24.704 1.00 85.19 84 PRO A CA 1
ATOM 636 C C . PRO A 1 84 ? -26.880 -1.237 24.164 1.00 85.19 84 PRO A C 1
ATOM 638 O O . PRO A 1 84 ? -27.758 -0.836 23.401 1.00 85.19 84 PRO A O 1
ATOM 641 N N . LEU A 1 85 ? -25.917 -0.426 24.609 1.00 83.44 85 LEU A N 1
ATOM 642 C CA . LEU A 1 85 ? -25.726 0.942 24.129 1.00 83.44 85 LEU A CA 1
ATOM 643 C C . LEU A 1 85 ? -24.744 1.022 22.962 1.00 83.44 85 LEU A C 1
ATOM 645 O O . LEU A 1 85 ? -24.728 2.046 22.287 1.00 83.44 85 LEU A O 1
ATOM 649 N N . ASP A 1 86 ? -23.967 -0.029 22.706 1.00 86.00 86 ASP A N 1
ATOM 650 C CA . ASP A 1 86 ? -22.959 -0.035 21.651 1.00 86.00 86 ASP A CA 1
ATOM 651 C C . ASP A 1 86 ? -23.558 0.335 20.286 1.00 86.00 86 ASP A C 1
ATOM 653 O O . ASP A 1 86 ? -24.686 -0.043 19.955 1.00 86.00 86 ASP A O 1
ATOM 657 N N . GLY A 1 87 ? -22.837 1.140 19.509 1.00 82.31 87 GLY A N 1
ATOM 658 C CA . GLY A 1 87 ? -23.235 1.593 18.174 1.00 82.31 87 GLY A CA 1
ATOM 659 C C . GLY A 1 87 ? -24.476 2.497 18.110 1.00 82.31 87 GLY A C 1
ATOM 660 O O . GLY A 1 87 ? -24.838 2.950 17.023 1.00 82.31 87 GLY A O 1
ATOM 661 N N . LYS A 1 88 ? -25.151 2.801 19.229 1.00 84.69 88 LYS A N 1
ATOM 662 C CA . LYS A 1 88 ? -26.352 3.649 19.206 1.00 84.69 88 LYS A CA 1
ATOM 663 C C . LYS A 1 88 ? -25.986 5.105 18.954 1.00 84.69 88 LYS A C 1
ATOM 665 O O . LYS A 1 88 ? -25.249 5.715 19.727 1.00 84.69 88 LYS A O 1
ATOM 670 N N . ALA A 1 89 ? -26.569 5.669 17.899 1.00 86.94 89 ALA A N 1
ATOM 671 C CA . ALA A 1 89 ? -26.505 7.092 17.613 1.00 86.94 89 ALA A CA 1
ATOM 672 C C . ALA A 1 89 ? -27.554 7.846 18.446 1.00 86.94 89 ALA A C 1
ATOM 674 O O . ALA A 1 89 ? -28.755 7.697 18.230 1.00 86.94 89 ALA A O 1
ATOM 675 N N . ILE A 1 90 ? -27.100 8.657 19.398 1.00 85.50 90 ILE A N 1
ATOM 676 C CA . ILE A 1 90 ? -27.942 9.434 20.312 1.00 85.50 90 ILE A CA 1
ATOM 677 C C . ILE A 1 90 ? -27.771 10.927 19.997 1.00 85.50 90 ILE A C 1
ATOM 679 O O . ILE A 1 90 ? -26.630 11.388 19.886 1.00 85.50 90 ILE A O 1
ATOM 683 N N . PRO A 1 91 ? -28.853 11.711 19.849 1.00 88.81 91 PRO A N 1
ATOM 684 C CA . PRO A 1 91 ? -28.753 13.149 19.612 1.00 88.81 91 PRO A CA 1
ATOM 685 C C . PRO A 1 91 ? -27.976 13.862 20.723 1.00 88.81 91 PRO A C 1
ATOM 687 O O . PRO A 1 91 ? -28.212 13.625 21.906 1.00 88.81 91 PRO A O 1
ATOM 690 N N . VAL A 1 92 ? -27.091 14.800 20.366 1.00 88.06 92 VAL A N 1
ATOM 691 C CA . VAL A 1 92 ? -26.254 15.524 21.351 1.00 88.06 92 VAL A CA 1
ATOM 692 C C . VAL A 1 92 ? -27.093 16.312 22.373 1.00 88.06 92 VAL A C 1
ATOM 694 O O . VAL A 1 92 ? -26.660 16.527 23.507 1.00 88.06 92 VAL A O 1
ATOM 697 N N . SER A 1 93 ? -28.305 16.729 21.997 1.00 83.38 93 SER A N 1
ATOM 698 C CA . SER A 1 93 ? -29.262 17.407 22.882 1.00 83.38 93 SER A CA 1
ATOM 699 C C . SER A 1 93 ? -29.841 16.512 23.977 1.00 83.38 93 SER A C 1
ATOM 701 O O . SER A 1 93 ? -30.283 17.035 24.994 1.00 83.38 93 SER A O 1
ATOM 703 N N . GLU A 1 94 ? -29.832 15.196 23.775 1.00 85.19 94 GLU A N 1
ATOM 704 C CA . GLU A 1 94 ? -30.444 14.201 24.665 1.00 85.19 94 GLU A CA 1
ATOM 705 C C . GLU A 1 94 ? -29.400 13.470 25.522 1.00 85.19 94 GLU A C 1
ATOM 707 O O . GLU A 1 94 ? -29.734 12.541 26.251 1.00 85.19 94 GLU A O 1
ATOM 712 N N . LEU A 1 95 ? -28.125 13.866 25.437 1.00 85.81 95 LEU A N 1
ATOM 713 C CA . LEU A 1 95 ? -27.038 13.204 26.152 1.00 85.81 95 LEU A CA 1
ATOM 714 C C . LEU A 1 95 ? -27.050 13.497 27.651 1.00 85.81 95 LEU A C 1
ATOM 716 O O . LEU A 1 95 ? -26.884 14.638 28.090 1.00 85.81 95 LEU A O 1
ATOM 720 N N . GLU A 1 96 ? -27.119 12.421 28.426 1.00 80.19 96 GLU A N 1
ATOM 721 C CA . GLU A 1 96 ? -27.077 12.392 29.878 1.00 80.19 96 GLU A CA 1
ATOM 722 C C . GLU A 1 96 ? -26.043 11.362 30.365 1.00 80.19 96 GLU A C 1
ATOM 724 O O . GLU A 1 96 ? -26.125 10.153 30.110 1.00 80.19 96 GLU A O 1
ATOM 729 N N . LYS A 1 97 ? -25.041 11.859 31.103 1.00 83.81 97 LYS A N 1
ATOM 730 C CA . LYS A 1 97 ? -23.980 11.040 31.710 1.00 83.81 97 LYS A CA 1
ATOM 731 C C . LYS A 1 97 ? -24.593 10.013 32.664 1.00 83.81 97 LYS A C 1
ATOM 733 O O . LYS A 1 97 ? -25.329 10.384 33.575 1.00 83.81 97 LYS A O 1
ATOM 738 N N . GLY A 1 98 ? -24.232 8.748 32.498 1.00 75.19 98 GLY A N 1
ATOM 739 C CA . GLY A 1 98 ? -24.706 7.631 33.314 1.00 75.19 98 GLY A CA 1
ATOM 740 C C . GLY A 1 98 ? -26.021 6.998 32.855 1.00 75.19 98 GLY A C 1
ATOM 741 O O . GLY A 1 98 ? -26.415 5.995 33.442 1.00 75.19 98 GLY A O 1
ATOM 742 N N . ILE A 1 99 ? -26.682 7.539 31.823 1.00 80.31 99 ILE A N 1
ATOM 743 C CA . ILE A 1 99 ? -27.917 6.970 31.251 1.00 80.31 99 ILE A CA 1
ATOM 744 C C . ILE A 1 99 ? -27.680 6.517 29.813 1.00 80.31 99 ILE A C 1
ATOM 746 O O . ILE A 1 99 ? -27.916 5.360 29.478 1.00 80.31 99 ILE A O 1
ATOM 750 N N . ASN A 1 100 ? -27.199 7.419 28.962 1.00 79.81 100 ASN A N 1
ATOM 751 C CA . ASN A 1 100 ? -26.954 7.140 27.546 1.00 79.81 100 ASN A CA 1
ATOM 752 C C . ASN A 1 100 ? -25.563 7.615 27.087 1.00 79.81 100 ASN A C 1
ATOM 754 O O . ASN A 1 100 ? -25.196 7.470 25.927 1.00 79.81 100 ASN A O 1
ATOM 758 N N . MET A 1 101 ? -24.765 8.145 28.013 1.00 83.31 101 MET A N 1
ATOM 759 C CA . MET A 1 101 ? -23.396 8.589 27.803 1.00 83.31 101 MET A CA 1
ATOM 760 C C . MET A 1 101 ? -22.526 8.095 28.960 1.00 83.31 101 MET A C 1
ATOM 762 O O . MET A 1 101 ? -22.957 8.109 30.113 1.00 83.31 101 MET A O 1
ATOM 766 N N . TYR A 1 102 ? -21.292 7.667 28.682 1.00 81.06 102 TYR A N 1
ATOM 767 C CA . TYR A 1 102 ? -20.376 7.243 29.743 1.00 81.06 102 TYR A CA 1
ATOM 768 C C . TYR A 1 102 ? -20.127 8.404 30.743 1.00 81.06 102 TYR A C 1
ATOM 770 O O . TYR A 1 102 ? -20.235 9.575 30.370 1.00 81.06 102 TYR A O 1
ATOM 778 N N . PRO A 1 103 ? -19.775 8.126 32.012 1.00 86.44 103 PRO A N 1
ATOM 779 C CA . PRO A 1 103 ? -19.560 6.809 32.616 1.00 86.44 103 PRO A CA 1
ATOM 780 C C . PRO A 1 103 ? -20.857 6.149 33.113 1.00 86.44 103 PRO A C 1
ATOM 782 O O . PRO A 1 103 ? -21.573 6.723 33.926 1.00 86.44 103 PRO A O 1
ATOM 785 N N . MET A 1 104 ? -21.112 4.904 32.695 1.00 83.44 104 MET A N 1
ATOM 786 C CA . MET A 1 104 ? -22.290 4.121 33.122 1.00 83.44 104 MET A CA 1
ATOM 787 C C . MET A 1 104 ? -22.113 3.455 34.494 1.00 83.44 104 MET A C 1
ATOM 789 O O . MET A 1 104 ? -23.068 3.196 35.216 1.00 83.44 104 MET A O 1
ATOM 793 N N . HIS A 1 105 ? -20.870 3.150 34.859 1.00 82.94 105 HIS A N 1
ATOM 794 C CA . HIS A 1 105 ? -20.514 2.489 36.112 1.00 82.94 105 HIS A CA 1
ATOM 795 C C . HIS A 1 105 ? -19.087 2.878 36.539 1.00 82.94 105 HIS A C 1
ATOM 797 O O . HIS A 1 105 ? -18.311 3.361 35.711 1.00 82.94 105 HIS A O 1
ATOM 803 N N . PRO A 1 106 ? -18.685 2.662 37.809 1.00 81.44 106 PRO A N 1
ATOM 804 C CA . PRO A 1 106 ? -17.410 3.173 38.329 1.00 81.44 106 PRO A CA 1
ATOM 805 C C . PRO A 1 106 ? -16.137 2.691 37.619 1.00 81.44 106 PRO A C 1
ATOM 807 O O . PRO A 1 106 ? -15.122 3.377 37.653 1.00 81.44 106 PRO A O 1
ATOM 810 N N . ASN A 1 107 ? -16.197 1.523 36.977 1.00 78.50 107 ASN A N 1
ATOM 811 C CA . ASN A 1 107 ? -15.103 0.936 36.196 1.00 78.50 107 ASN A CA 1
ATOM 812 C C . ASN A 1 107 ? -15.418 0.916 34.688 1.00 78.50 107 ASN A C 1
ATOM 814 O O . ASN A 1 107 ? -14.999 0.002 33.985 1.00 78.50 107 ASN A O 1
ATOM 818 N N . CYS A 1 108 ? -16.226 1.862 34.204 1.00 80.94 108 CYS A N 1
ATOM 819 C CA . CYS A 1 108 ? -16.580 1.964 32.790 1.00 80.94 108 CYS A CA 1
ATOM 820 C C . CYS A 1 108 ? -15.340 2.271 31.943 1.00 80.94 108 CYS A C 1
ATOM 822 O O . CYS A 1 108 ? -14.577 3.183 32.259 1.00 80.94 108 CYS A O 1
ATOM 824 N N . ARG A 1 109 ? -15.146 1.481 30.885 1.00 81.69 109 ARG A N 1
ATOM 825 C CA . ARG A 1 109 ? -14.043 1.588 29.915 1.00 81.69 109 ARG A CA 1
ATOM 826 C C . ARG A 1 109 ? -14.541 1.915 28.504 1.00 81.69 109 ARG A C 1
ATOM 828 O O . ARG A 1 109 ? -13.774 1.874 27.550 1.00 81.69 109 ARG A O 1
ATOM 835 N N . CYS A 1 110 ? -15.831 2.220 28.386 1.00 82.75 110 CYS A N 1
ATOM 836 C CA . CYS A 1 110 ? -16.478 2.590 27.138 1.00 82.75 110 CYS A CA 1
ATOM 837 C C . CYS A 1 110 ? -16.060 4.000 26.715 1.00 82.75 110 CYS A C 1
ATOM 839 O O . CYS A 1 110 ? -15.688 4.835 27.545 1.00 82.75 110 CYS A O 1
ATOM 841 N N . SER A 1 111 ? -16.153 4.260 25.421 1.00 84.44 111 SER A N 1
ATOM 842 C CA . SER A 1 111 ? -15.843 5.542 24.805 1.00 84.44 111 SER A CA 1
ATOM 843 C C . SER A 1 111 ? -17.015 6.000 23.937 1.00 84.44 111 SER A C 1
ATOM 845 O O . SER A 1 111 ? -18.066 5.363 23.881 1.00 84.44 111 SER A O 1
ATOM 847 N N . LEU A 1 112 ? -16.867 7.159 23.306 1.00 87.81 112 LEU A N 1
ATOM 848 C CA . LEU A 1 112 ? -17.805 7.661 22.313 1.00 87.81 112 LEU A CA 1
ATOM 849 C C . LEU A 1 112 ? -17.068 8.487 21.269 1.00 87.81 112 LEU A C 1
ATOM 851 O O . LEU A 1 112 ? -15.940 8.933 21.497 1.00 87.81 112 LEU A O 1
ATOM 855 N N . TYR A 1 113 ? -17.739 8.754 20.155 1.00 88.06 113 TYR A N 1
ATOM 856 C CA . TYR A 1 113 ? -17.318 9.769 19.196 1.00 88.06 113 TYR A CA 1
ATOM 857 C C . TYR A 1 113 ? -18.508 10.563 18.660 1.00 88.06 113 TYR A C 1
ATOM 859 O O . TYR A 1 113 ? -19.657 10.122 18.690 1.00 88.06 113 TYR A O 1
ATOM 867 N N . GLY A 1 114 ? -18.223 11.780 18.201 1.00 89.06 114 GLY A N 1
ATOM 868 C CA . GLY A 1 114 ? -19.210 12.665 17.594 1.00 89.06 114 GLY A CA 1
ATOM 869 C C . GLY A 1 114 ? -19.444 12.346 16.128 1.00 89.06 114 GLY A C 1
ATOM 870 O O . GLY A 1 114 ? -18.499 12.073 15.389 1.00 89.06 114 GLY A O 1
ATOM 871 N N . HIS A 1 115 ? -20.696 12.462 15.695 1.00 88.19 115 HIS A N 1
ATOM 872 C CA . HIS A 1 115 ? -21.106 12.266 14.312 1.00 88.19 115 HIS A CA 1
ATOM 873 C C . HIS A 1 115 ? -22.062 13.350 13.820 1.00 88.19 115 HIS A C 1
ATOM 875 O O . HIS A 1 115 ? -22.893 13.902 14.554 1.00 88.19 115 HIS A O 1
ATOM 881 N N . ILE A 1 116 ? -21.919 13.675 12.540 1.00 87.94 116 ILE A N 1
ATOM 882 C CA . ILE A 1 116 ? -22.749 14.659 11.852 1.00 87.94 116 ILE A CA 1
ATOM 883 C C . ILE A 1 116 ? -23.709 13.896 10.937 1.00 87.94 116 ILE A C 1
ATOM 885 O O . ILE A 1 116 ? -23.288 13.200 10.011 1.00 87.94 116 ILE A O 1
ATOM 889 N N . GLU A 1 117 ?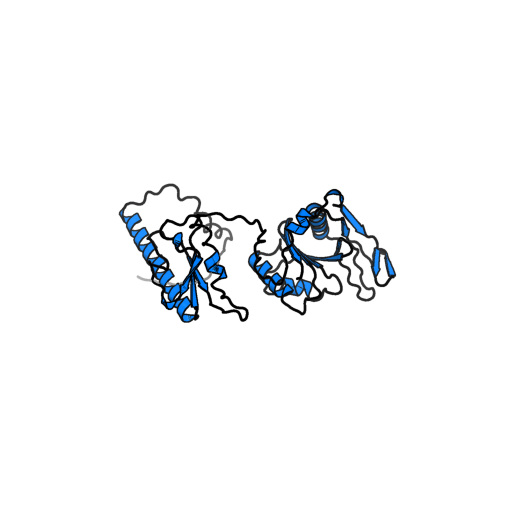 -25.005 14.037 11.202 1.00 83.75 117 GLU A N 1
ATOM 890 C CA . GLU A 1 117 ? -26.081 13.533 10.366 1.00 83.75 117 GLU A CA 1
ATOM 891 C C . GLU A 1 117 ? -26.045 14.299 9.048 1.00 83.75 117 GLU A C 1
ATOM 893 O O . GLU A 1 117 ? -26.230 15.516 8.995 1.00 83.75 117 GLU A O 1
ATOM 898 N N . MET A 1 118 ? -25.823 13.566 7.967 1.00 82.69 118 MET A N 1
ATOM 899 C CA . MET A 1 118 ? -26.010 14.057 6.615 1.00 82.69 118 MET A CA 1
ATOM 900 C C . MET A 1 118 ? -27.103 13.222 5.969 1.00 82.69 118 MET A C 1
ATOM 902 O O . MET A 1 118 ? -27.040 11.994 5.982 1.00 82.69 118 MET A O 1
ATOM 906 N N . ARG A 1 119 ? -28.099 13.892 5.388 1.00 81.25 119 ARG A N 1
ATOM 907 C CA . ARG A 1 119 ? -29.157 13.240 4.612 1.00 81.25 119 ARG A CA 1
ATOM 908 C C . ARG A 1 119 ? -28.779 13.224 3.141 1.00 81.25 119 ARG A C 1
ATOM 910 O O . ARG A 1 119 ? -28.482 14.270 2.558 1.00 81.25 119 ARG A O 1
ATOM 917 N N . TYR A 1 120 ? -28.791 12.044 2.538 1.00 76.75 120 TYR A N 1
ATOM 918 C CA . TYR A 1 120 ? 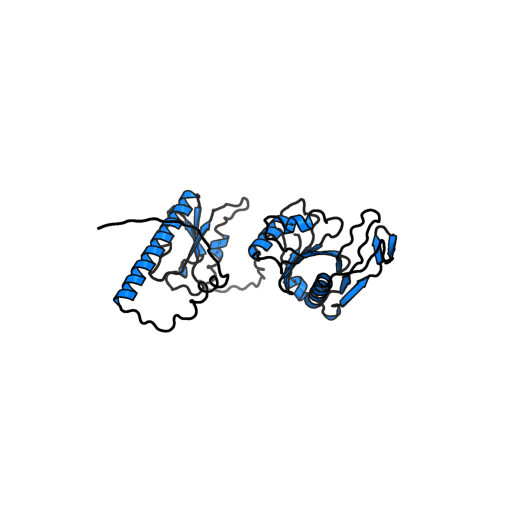-28.445 11.877 1.134 1.00 76.75 120 TYR A CA 1
ATOM 919 C C . TYR A 1 120 ? -29.628 12.228 0.229 1.00 76.75 120 TYR A C 1
ATOM 921 O O . TYR A 1 120 ? -30.788 11.969 0.544 1.00 76.75 120 TYR A O 1
ATOM 929 N N . LYS A 1 121 ? -29.331 12.776 -0.957 1.00 72.44 121 LYS A N 1
ATOM 930 C CA . LYS A 1 121 ? -30.352 13.118 -1.967 1.00 72.44 121 LYS A CA 1
ATOM 931 C C . LYS A 1 121 ? -31.132 11.901 -2.479 1.00 72.44 121 LYS A C 1
ATOM 933 O O . LYS A 1 121 ? -32.261 12.058 -2.923 1.00 72.44 121 LYS A O 1
ATOM 938 N N . ALA A 1 122 ? -30.528 10.715 -2.426 1.00 69.94 122 ALA A N 1
ATOM 939 C CA . ALA A 1 122 ? -31.136 9.449 -2.833 1.00 69.94 122 ALA A CA 1
ATOM 940 C C . ALA A 1 122 ? -32.019 8.810 -1.736 1.00 69.94 122 ALA A C 1
ATOM 942 O O . ALA A 1 122 ? -32.558 7.729 -1.955 1.00 69.94 122 ALA A O 1
ATOM 943 N N . GLY A 1 123 ? -32.171 9.469 -0.579 1.00 69.06 123 GLY A N 1
ATOM 944 C CA . GLY A 1 123 ? -32.748 8.885 0.633 1.00 69.06 123 GLY A CA 1
ATOM 945 C C . GLY A 1 123 ? -31.676 8.265 1.538 1.00 69.06 123 GLY A C 1
ATOM 946 O O . GLY A 1 123 ? -30.600 7.898 1.070 1.00 69.06 123 GLY A O 1
ATOM 947 N N . GLY A 1 124 ? -31.963 8.188 2.841 1.00 69.19 124 GLY A N 1
ATOM 948 C CA . GLY A 1 124 ? -31.053 7.680 3.876 1.00 69.19 124 GLY A CA 1
ATOM 949 C C . GLY A 1 124 ? -30.199 8.755 4.562 1.00 69.19 124 GLY A C 1
ATOM 950 O O . GLY A 1 124 ? -30.049 9.880 4.068 1.00 69.19 124 GLY A O 1
ATOM 951 N N . SER A 1 125 ? -29.647 8.407 5.721 1.00 77.69 125 SER A N 1
ATOM 952 C CA . SER A 1 125 ? -28.804 9.263 6.554 1.00 77.69 125 SER A CA 1
ATOM 953 C C . SER A 1 125 ? -27.459 8.602 6.873 1.00 77.69 125 SER A C 1
ATOM 955 O O . SER A 1 125 ? -27.320 7.381 6.844 1.00 77.69 125 SER A O 1
ATOM 957 N N . THR A 1 126 ? -26.450 9.395 7.232 1.00 76.56 126 THR A N 1
ATOM 958 C CA . THR A 1 126 ? -25.186 8.861 7.770 1.00 76.56 126 THR A CA 1
ATOM 959 C C . THR A 1 126 ? -25.352 8.135 9.105 1.00 76.56 126 THR A C 1
ATOM 961 O O . THR A 1 126 ? -24.399 7.497 9.542 1.00 76.56 126 THR A O 1
ATOM 964 N N . LEU A 1 127 ? -26.513 8.228 9.762 1.00 72.31 127 LEU A N 1
ATOM 965 C CA . LEU A 1 127 ? -26.821 7.498 10.995 1.00 72.31 127 LEU A CA 1
ATOM 966 C C . LEU A 1 127 ? -27.252 6.062 10.702 1.00 72.31 127 LEU A C 1
ATOM 968 O O . LEU A 1 127 ? -26.967 5.173 11.498 1.00 72.31 127 LEU A O 1
ATOM 972 N N . ASP A 1 128 ? -27.872 5.828 9.543 1.00 64.25 128 ASP A N 1
ATOM 973 C CA . ASP A 1 128 ? -28.411 4.521 9.148 1.00 64.25 128 ASP A CA 1
ATOM 974 C C . ASP A 1 128 ? -27.305 3.470 9.004 1.00 64.25 128 ASP A C 1
ATOM 976 O O . ASP A 1 128 ? -27.565 2.284 9.136 1.00 64.25 128 ASP A O 1
ATOM 980 N N . ARG A 1 129 ? -26.065 3.907 8.749 1.00 55.28 129 ARG A N 1
ATOM 981 C CA . ARG A 1 129 ? -24.881 3.045 8.647 1.00 55.28 129 ARG A CA 1
ATOM 982 C C . ARG A 1 129 ? -24.367 2.591 10.015 1.00 55.28 129 ARG A C 1
ATOM 984 O O . ARG A 1 129 ? -23.796 1.508 10.118 1.00 55.28 129 ARG A O 1
ATOM 991 N N . GLU A 1 130 ? -24.555 3.413 11.045 1.00 53.16 130 GLU A N 1
ATOM 992 C CA . GLU A 1 130 ? -24.055 3.143 12.393 1.00 53.16 130 GLU A CA 1
ATOM 993 C C . GLU A 1 130 ? -25.053 2.330 13.226 1.00 53.16 130 GLU A C 1
ATOM 995 O O . GLU A 1 130 ? -24.651 1.440 13.970 1.00 53.16 130 GLU A O 1
ATOM 1000 N N . THR A 1 131 ? -26.357 2.555 13.038 1.00 46.00 131 THR A N 1
ATOM 1001 C CA . THR A 1 131 ? -27.416 1.812 13.740 1.00 46.00 131 THR A CA 1
ATOM 1002 C C . THR A 1 131 ? -27.552 0.357 13.273 1.00 46.00 131 THR A C 1
ATOM 1004 O O . THR A 1 131 ? -27.970 -0.495 14.055 1.00 46.00 131 THR A O 1
ATOM 1007 N N . THR A 1 132 ? -27.149 0.033 12.038 1.00 43.88 132 THR A N 1
ATOM 1008 C CA . THR A 1 132 ? -27.180 -1.337 11.486 1.00 43.88 132 THR A CA 1
ATOM 1009 C C . THR A 1 132 ? -26.099 -2.286 12.005 1.00 43.88 132 THR A C 1
ATOM 1011 O O . THR A 1 132 ? -26.155 -3.468 11.681 1.00 43.88 132 THR A O 1
ATOM 1014 N N . LEU A 1 133 ? -25.128 -1.833 12.808 1.00 42.28 133 LEU A N 1
ATOM 1015 C CA . LEU A 1 133 ? -24.097 -2.729 13.356 1.00 42.28 133 LEU A CA 1
ATOM 1016 C C . LEU A 1 133 ? -24.634 -3.706 14.422 1.00 42.28 133 LEU A C 1
ATOM 1018 O O . LEU A 1 133 ? -23.974 -4.707 14.676 1.00 42.28 133 LEU A O 1
ATOM 1022 N N . ASN A 1 134 ? -25.828 -3.465 14.989 1.00 43.25 134 ASN A N 1
ATOM 1023 C CA . ASN A 1 134 ? -26.338 -4.197 16.161 1.00 43.25 134 ASN A CA 1
ATOM 1024 C C . ASN A 1 134 ? -27.765 -4.773 16.031 1.00 43.25 134 ASN A C 1
ATOM 1026 O O . ASN A 1 134 ? -28.375 -5.109 17.041 1.00 43.25 134 ASN A O 1
ATOM 1030 N N . GLN A 1 135 ? -28.316 -4.922 14.819 1.00 39.09 135 GLN A N 1
ATOM 1031 C CA . GLN A 1 135 ? -29.661 -5.506 14.619 1.00 39.09 135 GLN A CA 1
ATOM 1032 C C . GLN A 1 135 ? -29.681 -6.997 14.223 1.00 39.09 135 GLN A C 1
ATOM 1034 O O . GLN A 1 135 ? -30.724 -7.499 13.815 1.00 39.09 135 GLN A O 1
ATOM 1039 N N . ASP A 1 136 ? -28.578 -7.735 14.395 1.00 35.72 136 ASP A N 1
ATOM 1040 C CA . ASP A 1 136 ? -28.527 -9.179 14.092 1.00 35.72 136 ASP A CA 1
ATOM 1041 C C . ASP A 1 136 ? -28.828 -10.095 15.302 1.00 35.72 136 ASP A C 1
ATOM 1043 O O . ASP A 1 136 ? -28.599 -11.304 15.244 1.00 35.72 136 ASP A O 1
ATOM 1047 N N . VAL A 1 137 ? -29.390 -9.573 16.398 1.00 36.88 137 VAL A N 1
ATOM 1048 C CA . VAL A 1 137 ? -29.854 -10.398 17.525 1.00 36.88 137 VAL A CA 1
ATOM 1049 C C . VAL A 1 137 ? -31.220 -9.893 17.978 1.00 36.88 137 VAL A C 1
ATOM 1051 O O . VAL A 1 137 ? -31.386 -8.710 18.232 1.00 36.88 137 VAL A O 1
ATOM 1054 N N . GLU A 1 138 ? -32.180 -10.812 18.084 1.00 36.53 138 GLU A N 1
ATOM 1055 C CA . GLU A 1 138 ? -33.588 -10.599 18.462 1.00 36.53 138 GLU A CA 1
ATOM 1056 C C . GLU A 1 138 ? -34.534 -10.175 17.327 1.00 36.53 138 GLU A C 1
ATOM 1058 O O . GLU A 1 138 ? -35.070 -9.073 17.290 1.00 36.53 138 GLU A O 1
ATOM 1063 N N . GLN A 1 139 ? -34.842 -11.128 16.444 1.00 30.72 139 GLN A N 1
ATOM 1064 C CA . GLN A 1 139 ? -36.163 -11.779 16.462 1.00 30.72 139 GLN A CA 1
ATOM 1065 C C . GLN A 1 139 ? -36.178 -12.932 15.452 1.00 30.72 139 GLN A C 1
ATOM 1067 O O . GLN A 1 139 ? -36.460 -12.777 14.266 1.00 30.72 139 GLN A O 1
ATOM 1072 N N . ALA A 1 140 ? -35.849 -14.121 15.953 1.00 31.69 140 ALA A N 1
ATOM 1073 C CA . ALA A 1 140 ? -36.245 -15.359 15.316 1.00 31.69 140 ALA A CA 1
ATOM 1074 C C . ALA A 1 140 ? -37.699 -15.629 15.706 1.00 31.69 140 ALA A C 1
ATOM 1076 O O . ALA A 1 140 ? -37.945 -15.989 16.848 1.00 31.69 140 ALA A O 1
ATOM 1077 N N . GLU A 1 141 ? -38.632 -15.471 14.768 1.00 31.75 141 GLU A N 1
ATOM 1078 C CA . GLU A 1 141 ? -39.789 -16.361 14.648 1.00 31.75 141 GLU A CA 1
ATOM 1079 C C . GLU A 1 141 ? -40.381 -16.285 13.223 1.00 31.75 141 GLU A C 1
ATOM 1081 O O . GLU A 1 141 ? -40.686 -15.222 12.694 1.00 31.75 141 GLU A O 1
ATOM 1086 N N . GLU A 1 142 ? -40.475 -17.472 12.613 1.00 26.66 142 GLU A N 1
ATOM 1087 C CA . GLU A 1 142 ? -41.171 -17.853 11.370 1.00 26.66 142 GLU A CA 1
ATOM 1088 C C . GLU A 1 142 ? -40.581 -17.498 9.983 1.00 26.66 142 GLU A C 1
ATOM 1090 O O . GLU A 1 142 ? -41.048 -16.668 9.208 1.00 26.66 142 GLU A O 1
ATOM 1095 N N . VAL A 1 143 ? -39.582 -18.316 9.633 1.00 34.78 143 VAL A N 1
ATOM 1096 C CA . VAL A 1 143 ? -39.300 -18.964 8.335 1.00 34.78 143 VAL A CA 1
ATOM 1097 C C . VAL A 1 143 ? -40.283 -18.684 7.180 1.00 34.78 143 VAL A C 1
ATOM 1099 O O . VAL A 1 143 ? -41.329 -19.323 7.078 1.00 34.78 143 VAL A O 1
ATOM 1102 N N . LYS A 1 144 ? -39.812 -17.948 6.161 1.00 29.03 144 LYS A N 1
ATOM 1103 C CA . LYS A 1 144 ? -39.919 -18.388 4.755 1.00 29.03 144 LYS A CA 1
ATOM 1104 C C . LYS A 1 144 ? -38.615 -18.132 4.006 1.00 29.03 144 LYS A C 1
ATOM 1106 O O . LYS A 1 144 ? -38.114 -17.018 3.919 1.00 29.03 144 LYS A O 1
ATOM 1111 N N . GLN A 1 145 ? -38.077 -19.229 3.489 1.00 39.06 145 GLN A N 1
ATOM 1112 C CA . GLN A 1 145 ? -36.855 -19.332 2.707 1.00 39.06 145 GLN A CA 1
ATOM 1113 C C . GLN A 1 145 ? -36.904 -18.442 1.461 1.00 39.06 145 GLN A C 1
ATOM 1115 O O . GLN A 1 145 ? -37.869 -18.493 0.700 1.00 39.06 145 GLN A O 1
ATOM 1120 N N . THR A 1 146 ? -35.818 -17.723 1.185 1.00 24.81 146 THR A N 1
ATOM 1121 C CA . THR A 1 146 ? -35.232 -17.693 -0.164 1.00 24.81 146 THR A CA 1
ATOM 1122 C C . THR A 1 146 ? -33.801 -17.172 -0.093 1.00 24.81 146 THR A C 1
ATOM 1124 O O . THR A 1 146 ? -33.530 -16.019 0.227 1.00 24.81 146 THR A O 1
ATOM 1127 N N . SER A 1 147 ? -32.880 -18.090 -0.356 1.00 36.50 147 SER A N 1
ATOM 1128 C CA . SER A 1 147 ? -31.442 -17.892 -0.454 1.00 36.50 147 SER A CA 1
ATOM 1129 C C . SER A 1 147 ? -31.108 -16.816 -1.489 1.00 36.50 147 SER A C 1
ATOM 1131 O O . SER A 1 147 ? -31.494 -16.929 -2.650 1.00 36.50 147 SER A O 1
ATOM 1133 N N . GLY A 1 148 ? -30.350 -15.798 -1.086 1.00 24.28 148 GLY A N 1
ATOM 1134 C CA . GLY A 1 148 ? -29.830 -14.772 -1.985 1.00 24.28 148 GLY A CA 1
ATOM 1135 C C . GLY A 1 148 ? -28.630 -14.069 -1.362 1.00 24.28 148 GLY A C 1
ATOM 1136 O O . GLY A 1 148 ? -28.799 -13.232 -0.481 1.00 24.28 148 GLY A O 1
ATOM 1137 N N . ASN A 1 149 ? -27.431 -14.452 -1.812 1.00 37.06 149 ASN A N 1
ATOM 1138 C CA . ASN A 1 149 ? -26.130 -13.844 -1.511 1.00 37.06 149 ASN A CA 1
ATOM 1139 C C . ASN A 1 149 ? -26.220 -12.323 -1.285 1.00 37.06 149 ASN A C 1
ATOM 1141 O O . ASN A 1 149 ? -26.511 -11.582 -2.223 1.00 37.06 149 ASN A O 1
ATOM 1145 N N . ARG A 1 150 ? -25.891 -11.840 -0.081 1.00 32.06 150 ARG A N 1
ATOM 1146 C CA . ARG A 1 150 ? -25.630 -10.413 0.164 1.00 32.06 150 ARG A CA 1
ATOM 1147 C C . ARG A 1 150 ? -24.144 -10.220 0.430 1.00 32.06 150 ARG A C 1
ATOM 1149 O O . ARG A 1 150 ? -23.661 -10.418 1.540 1.00 32.06 150 ARG A O 1
ATOM 1156 N N . GLN A 1 151 ? -23.419 -9.869 -0.628 1.00 35.50 151 GLN A N 1
ATOM 1157 C CA . GLN A 1 151 ? -22.060 -9.342 -0.539 1.00 35.50 151 GLN A CA 1
ATOM 1158 C C . GLN A 1 151 ? -22.077 -8.093 0.357 1.00 35.50 151 GLN A C 1
ATOM 1160 O O . GLN A 1 151 ? -22.830 -7.154 0.095 1.00 35.50 151 GLN A O 1
ATOM 1165 N N . LYS A 1 152 ? -21.276 -8.109 1.431 1.00 33.72 152 LYS A N 1
ATOM 1166 C CA . LYS A 1 152 ? -21.046 -6.972 2.336 1.00 33.72 152 LYS A CA 1
ATOM 1167 C C . LYS A 1 152 ? -20.692 -5.728 1.511 1.00 33.72 152 LYS A C 1
ATOM 1169 O O . LYS A 1 152 ? -19.705 -5.750 0.780 1.00 33.72 152 LYS A O 1
ATOM 1174 N N . GLN A 1 153 ? -21.480 -4.656 1.609 1.00 37.56 153 GLN A N 1
ATOM 1175 C CA . GLN A 1 153 ? -21.146 -3.390 0.952 1.00 37.56 153 GLN A CA 1
ATOM 1176 C C . GLN A 1 153 ? -19.972 -2.726 1.685 1.00 37.56 153 GLN A C 1
ATOM 1178 O O . GLN A 1 153 ? -20.074 -2.329 2.843 1.00 37.56 153 GLN A O 1
ATOM 1183 N N . ILE A 1 154 ? -18.843 -2.676 0.980 1.00 39.84 154 ILE A N 1
ATOM 1184 C CA . ILE A 1 154 ? -17.543 -2.143 1.394 1.00 39.84 154 ILE A CA 1
ATOM 1185 C C . ILE A 1 154 ? -17.667 -0.617 1.602 1.00 39.84 154 ILE A C 1
ATOM 1187 O O . ILE A 1 154 ? -18.357 0.028 0.804 1.00 39.84 154 ILE A O 1
ATOM 1191 N N . PRO A 1 155 ? -17.021 -0.004 2.619 1.00 48.31 155 PRO A N 1
ATOM 1192 C CA . PRO A 1 155 ? -16.895 1.454 2.710 1.00 48.31 155 PRO A CA 1
ATOM 1193 C C . PRO A 1 155 ? -16.485 2.054 1.355 1.00 48.31 155 PRO A C 1
ATOM 1195 O O . PRO A 1 155 ? -15.632 1.507 0.655 1.00 48.31 155 PRO A O 1
ATOM 1198 N N . HIS A 1 156 ? -17.137 3.147 0.941 1.00 58.69 156 HIS A N 1
ATOM 1199 C CA . HIS A 1 156 ? -16.981 3.705 -0.405 1.00 58.69 156 HIS A CA 1
ATOM 1200 C C . HIS A 1 156 ? -15.647 4.460 -0.553 1.00 58.69 156 HIS A C 1
ATOM 1202 O O . HIS A 1 156 ? -15.616 5.683 -0.677 1.00 58.69 156 HIS A O 1
ATOM 1208 N N . HIS A 1 157 ? -14.543 3.720 -0.564 1.00 78.56 157 HIS A N 1
ATOM 1209 C CA . HIS A 1 157 ? -13.224 4.222 -0.929 1.00 78.56 157 HIS A CA 1
ATOM 1210 C C . HIS A 1 157 ? -13.196 4.630 -2.404 1.00 78.56 157 HIS A C 1
ATOM 1212 O O . HIS A 1 157 ? -13.985 4.136 -3.216 1.00 78.56 157 HIS A O 1
ATOM 1218 N N . ALA A 1 158 ? -12.302 5.544 -2.770 1.00 86.31 158 ALA A N 1
ATOM 1219 C CA . ALA A 1 158 ? -12.090 5.929 -4.166 1.00 86.31 158 ALA A CA 1
ATOM 1220 C C . ALA A 1 158 ? -11.426 4.811 -4.999 1.00 86.31 158 ALA A C 1
ATOM 1222 O O . ALA A 1 158 ? -11.381 4.898 -6.225 1.00 86.31 158 ALA A O 1
ATOM 1223 N N . TYR A 1 159 ? -10.952 3.757 -4.333 1.00 89.19 159 TYR A N 1
ATOM 1224 C CA . TYR A 1 159 ? -10.339 2.562 -4.903 1.00 89.19 159 TYR A CA 1
ATOM 1225 C C . TYR A 1 159 ? -11.110 1.289 -4.517 1.00 89.19 159 TYR A C 1
ATOM 1227 O O . TYR A 1 159 ? -11.983 1.303 -3.646 1.00 89.19 159 TYR A O 1
ATOM 1235 N N . ASN A 1 160 ? -10.740 0.173 -5.140 1.00 91.75 160 ASN A N 1
ATOM 1236 C CA . ASN A 1 160 ? -11.085 -1.183 -4.730 1.00 91.75 160 ASN A CA 1
ATOM 1237 C C . ASN A 1 160 ? -9.862 -1.826 -4.057 1.00 91.75 160 ASN A C 1
ATOM 1239 O O . ASN A 1 160 ? -8.795 -1.878 -4.664 1.00 91.75 160 ASN A O 1
ATOM 1243 N N . SER A 1 161 ? -9.998 -2.306 -2.816 1.00 91.19 161 SER A N 1
ATOM 1244 C CA . SER A 1 161 ? -8.992 -3.194 -2.212 1.00 91.19 161 SER A CA 1
ATOM 1245 C C . SER A 1 161 ? -9.200 -4.592 -2.794 1.00 91.19 161 SER A C 1
ATOM 1247 O O . SER A 1 161 ? -10.293 -5.156 -2.714 1.00 91.19 161 SER A O 1
ATOM 1249 N N . VAL A 1 162 ? -8.178 -5.108 -3.471 1.00 94.75 162 VAL A N 1
ATOM 1250 C CA . VAL A 1 162 ? -8.255 -6.319 -4.301 1.00 94.75 162 VAL A CA 1
ATOM 1251 C C . VAL A 1 162 ? -7.192 -7.351 -3.942 1.00 94.75 162 VAL A C 1
ATOM 1253 O O . VAL A 1 162 ? -7.019 -8.325 -4.674 1.00 94.75 162 VAL A O 1
ATOM 1256 N N . LYS A 1 163 ? -6.503 -7.189 -2.808 1.00 94.75 163 LYS A N 1
ATOM 1257 C CA . LYS A 1 163 ? -5.486 -8.140 -2.342 1.00 94.75 163 LYS A CA 1
ATOM 1258 C C . LYS A 1 163 ? -5.987 -9.584 -2.382 1.00 94.75 163 LYS A C 1
ATOM 1260 O O . LYS A 1 163 ? -5.366 -10.422 -3.026 1.00 94.75 163 LYS A O 1
ATOM 1265 N N . ASP A 1 164 ? -7.141 -9.861 -1.780 1.00 91.38 164 ASP A N 1
ATOM 1266 C CA . ASP A 1 164 ? -7.688 -11.223 -1.700 1.00 91.38 164 ASP A CA 1
ATOM 1267 C C . ASP A 1 164 ? -8.006 -11.811 -3.079 1.00 91.38 164 ASP A C 1
ATOM 1269 O O . ASP A 1 164 ? -7.785 -12.998 -3.321 1.00 91.38 164 ASP A O 1
ATOM 1273 N N . LYS A 1 165 ? -8.472 -10.975 -4.016 1.00 94.00 165 LYS A N 1
ATOM 1274 C CA . LYS A 1 165 ? -8.719 -11.365 -5.414 1.00 94.00 165 LYS A CA 1
ATOM 1275 C C . LYS A 1 165 ? -7.417 -11.793 -6.091 1.00 94.00 165 LYS A C 1
ATOM 1277 O O . LYS A 1 165 ? -7.396 -12.821 -6.763 1.00 94.00 165 LYS A O 1
ATOM 1282 N N . TRP A 1 166 ? -6.341 -11.034 -5.900 1.00 92.56 166 TRP A N 1
ATOM 1283 C CA . TRP A 1 166 ? -5.029 -11.352 -6.462 1.00 92.56 166 TRP A CA 1
ATOM 1284 C C . TRP A 1 166 ? -4.411 -12.596 -5.818 1.00 92.56 166 TRP A C 1
ATOM 1286 O O . TRP A 1 166 ? -3.912 -13.454 -6.538 1.00 92.56 166 TRP A O 1
ATOM 1296 N N . LEU A 1 167 ? -4.508 -12.735 -4.492 1.00 91.81 167 LEU A N 1
ATOM 1297 C CA . LEU A 1 167 ? -4.016 -13.911 -3.768 1.00 91.81 167 LEU A CA 1
ATOM 1298 C C . LEU A 1 167 ? -4.780 -15.186 -4.148 1.00 91.81 167 LEU A C 1
ATOM 1300 O O . LEU A 1 167 ? -4.175 -16.236 -4.328 1.00 91.81 167 LEU A O 1
ATOM 1304 N N . THR A 1 168 ? -6.101 -15.103 -4.326 1.00 92.38 168 THR A N 1
ATOM 1305 C CA . THR A 1 168 ? -6.924 -16.256 -4.737 1.00 92.38 168 THR A CA 1
ATOM 1306 C C . THR A 1 168 ? -6.630 -16.682 -6.177 1.00 92.38 168 THR A C 1
ATOM 1308 O O . THR A 1 168 ? -6.710 -17.863 -6.505 1.00 92.38 168 THR A O 1
ATOM 1311 N N . ALA A 1 169 ? -6.285 -15.728 -7.044 1.00 89.31 169 ALA A N 1
ATOM 1312 C CA . ALA A 1 169 ? -5.913 -15.985 -8.432 1.00 89.31 169 ALA A CA 1
ATOM 1313 C C . ALA A 1 169 ? -4.428 -16.357 -8.615 1.00 89.31 169 ALA A C 1
ATOM 1315 O O . ALA A 1 169 ? -4.003 -16.587 -9.750 1.00 89.31 169 ALA A O 1
ATOM 1316 N N . ALA A 1 170 ? -3.639 -16.385 -7.536 1.00 90.50 170 ALA A N 1
ATOM 1317 C CA . ALA A 1 170 ? -2.204 -16.609 -7.603 1.00 90.50 170 ALA A CA 1
ATOM 1318 C C . ALA A 1 170 ? -1.884 -18.028 -8.091 1.00 90.50 170 ALA A C 1
ATOM 1320 O O . ALA A 1 170 ? -2.330 -19.028 -7.529 1.00 90.50 170 ALA A O 1
ATOM 1321 N N . ASP A 1 171 ? -1.060 -18.109 -9.132 1.00 90.50 171 ASP A N 1
ATOM 1322 C CA . ASP A 1 171 ? -0.588 -19.362 -9.709 1.00 90.50 171 ASP A CA 1
ATOM 1323 C C . ASP A 1 171 ? 0.909 -19.497 -9.437 1.00 90.50 171 ASP A C 1
ATOM 1325 O O . ASP A 1 171 ? 1.750 -19.003 -10.187 1.00 90.50 171 ASP A O 1
ATOM 1329 N N . LEU A 1 172 ? 1.254 -20.165 -8.334 1.00 90.44 172 LEU A N 1
ATOM 1330 C CA . LEU A 1 172 ? 2.645 -20.304 -7.894 1.00 90.44 172 LEU A CA 1
ATOM 1331 C C . LEU A 1 172 ? 3.542 -20.993 -8.934 1.00 90.44 172 LEU A C 1
ATOM 1333 O O . LEU A 1 172 ? 4.755 -20.818 -8.887 1.00 90.44 172 LEU A O 1
ATOM 1337 N N . SER A 1 173 ? 2.979 -21.728 -9.901 1.00 91.62 173 SER A N 1
ATOM 1338 C CA . SER A 1 173 ? 3.764 -22.317 -10.994 1.00 91.62 173 SER A CA 1
ATOM 1339 C C . SER A 1 173 ? 4.351 -21.269 -11.949 1.00 91.62 173 SER A C 1
ATOM 1341 O O . SER A 1 173 ? 5.345 -21.536 -12.624 1.00 91.62 173 SER A O 1
ATOM 1343 N N . LYS A 1 174 ? 3.762 -20.067 -11.983 1.00 91.38 174 LYS A N 1
ATOM 1344 C CA . LYS A 1 174 ? 4.220 -18.916 -12.774 1.00 91.38 174 LYS A CA 1
ATOM 1345 C C . LYS A 1 174 ? 5.114 -17.965 -11.984 1.00 91.38 174 LYS A C 1
ATOM 1347 O O . LYS A 1 174 ? 5.637 -17.025 -12.580 1.00 91.38 174 LYS A O 1
ATOM 1352 N N . ALA A 1 175 ? 5.293 -18.199 -10.681 1.00 94.50 175 ALA A N 1
ATOM 1353 C CA . ALA A 1 175 ? 6.192 -17.418 -9.844 1.00 94.50 175 ALA A CA 1
ATOM 1354 C C . ALA A 1 175 ? 7.619 -17.536 -10.386 1.00 94.50 175 ALA A C 1
ATOM 1356 O O . ALA A 1 175 ? 8.269 -18.579 -10.284 1.00 94.50 175 ALA A O 1
ATOM 1357 N N . LYS A 1 176 ? 8.098 -16.460 -10.998 1.00 96.50 176 LYS A N 1
ATOM 1358 C CA . LYS A 1 176 ? 9.437 -16.383 -11.560 1.00 96.50 176 LYS A CA 1
ATOM 1359 C C . LYS A 1 176 ? 9.879 -14.930 -11.571 1.00 96.50 176 LYS A C 1
ATOM 1361 O O . LYS A 1 176 ? 9.106 -14.054 -11.941 1.00 96.50 176 LYS A O 1
ATOM 1366 N N . VAL A 1 177 ? 11.142 -14.694 -11.242 1.00 96.31 177 VAL A N 1
ATOM 1367 C CA . VAL A 1 177 ? 11.807 -13.418 -11.514 1.00 96.31 177 VAL A CA 1
ATOM 1368 C C . VAL A 1 177 ? 12.748 -13.633 -12.694 1.00 96.31 177 VAL A C 1
ATOM 1370 O O . VAL A 1 177 ? 13.436 -14.655 -12.762 1.00 96.31 177 VAL A O 1
ATOM 1373 N N . SER A 1 178 ? 12.729 -12.728 -13.667 1.00 95.56 178 SER A N 1
ATOM 1374 C CA . SER A 1 178 ? 13.680 -12.743 -14.776 1.00 95.56 178 SER A CA 1
ATOM 1375 C C . SER A 1 178 ? 14.210 -11.353 -15.081 1.00 95.56 178 SER A C 1
ATOM 1377 O O . SER A 1 178 ? 13.623 -10.344 -14.702 1.00 95.56 178 SER A O 1
ATOM 1379 N N . GLU A 1 179 ? 15.336 -11.319 -15.775 1.00 94.19 179 GLU A N 1
ATOM 1380 C CA . GLU A 1 179 ? 16.014 -10.095 -16.172 1.00 94.19 179 GLU A CA 1
ATOM 1381 C C . GLU A 1 179 ? 15.787 -9.861 -17.664 1.00 94.19 179 GLU A C 1
ATOM 1383 O O . GLU A 1 179 ? 15.882 -10.791 -18.476 1.00 94.19 179 GLU A O 1
ATOM 1388 N N . GLN A 1 180 ? 15.516 -8.615 -18.041 1.00 92.06 180 GLN A N 1
ATOM 1389 C CA . GLN A 1 180 ? 15.468 -8.213 -19.437 1.00 92.06 180 GLN A CA 1
ATOM 1390 C C . GLN A 1 180 ? 16.757 -7.487 -19.823 1.00 92.06 180 GLN A C 1
ATOM 1392 O O . GLN A 1 180 ? 17.168 -6.527 -19.182 1.00 92.06 180 GLN A O 1
ATOM 1397 N N . TYR A 1 181 ? 17.385 -7.906 -20.924 1.00 91.44 181 TYR A N 1
ATOM 1398 C CA . TYR A 1 181 ? 18.640 -7.300 -21.394 1.00 91.44 181 TYR A CA 1
ATOM 1399 C C . TYR A 1 181 ? 18.446 -6.201 -22.456 1.00 91.44 181 TYR A C 1
ATOM 1401 O O . TYR A 1 181 ? 19.384 -5.830 -23.170 1.00 91.44 181 TYR A O 1
ATOM 1409 N N . TYR A 1 182 ? 17.216 -5.707 -22.609 1.00 91.75 182 TYR A N 1
ATOM 1410 C CA . TYR A 1 182 ? 16.869 -4.628 -23.529 1.00 91.75 182 TYR A CA 1
ATOM 1411 C C . TYR A 1 182 ? 15.588 -3.910 -23.097 1.00 91.75 182 TYR A C 1
ATOM 1413 O O . TYR A 1 182 ? 14.748 -4.494 -22.420 1.00 91.75 182 TYR A O 1
ATOM 1421 N N . TRP A 1 183 ? 15.405 -2.674 -23.550 1.00 91.00 183 TRP A N 1
ATOM 1422 C CA . TRP A 1 183 ? 14.140 -1.948 -23.456 1.00 91.00 183 TRP A CA 1
ATOM 1423 C C . TRP A 1 183 ? 13.565 -1.710 -24.851 1.00 91.00 183 TRP A C 1
ATOM 1425 O O . TRP A 1 183 ? 14.316 -1.413 -25.778 1.00 91.00 183 TRP A O 1
ATOM 1435 N N . GLU A 1 184 ? 12.251 -1.845 -25.019 1.00 89.62 184 GLU A N 1
ATOM 1436 C CA . GLU A 1 184 ? 11.573 -1.535 -26.279 1.00 89.62 184 GLU A CA 1
ATOM 1437 C C . GLU A 1 184 ? 10.650 -0.330 -26.095 1.00 89.62 184 GLU A C 1
ATOM 1439 O O . GLU A 1 184 ? 9.789 -0.321 -25.217 1.00 89.62 184 GLU A O 1
ATOM 1444 N N . HIS A 1 185 ? 10.836 0.698 -26.921 1.00 84.88 185 HIS A N 1
ATOM 1445 C CA . HIS A 1 185 ? 9.997 1.892 -26.917 1.00 84.88 185 HIS A CA 1
ATOM 1446 C C . HIS A 1 185 ? 9.821 2.414 -28.341 1.00 84.88 185 HIS A C 1
ATOM 1448 O O . HIS A 1 185 ? 10.800 2.543 -29.077 1.00 84.88 185 HIS A O 1
ATOM 1454 N N . ASP A 1 186 ? 8.578 2.695 -28.736 1.00 82.50 186 ASP A N 1
ATOM 1455 C CA . ASP A 1 186 ? 8.216 3.166 -30.080 1.00 82.50 186 ASP A CA 1
ATOM 1456 C C . ASP A 1 186 ? 8.810 2.312 -31.221 1.00 82.50 186 ASP A C 1
ATOM 1458 O O . ASP A 1 186 ? 9.257 2.824 -32.246 1.00 82.50 186 ASP A O 1
ATOM 1462 N N . GLY A 1 187 ? 8.859 0.988 -31.025 1.00 83.56 187 GLY A N 1
ATOM 1463 C CA . GLY A 1 187 ? 9.410 0.027 -31.990 1.00 83.56 187 GLY A CA 1
ATOM 1464 C C . GLY A 1 187 ? 10.942 -0.011 -32.072 1.00 83.56 187 GLY A C 1
ATOM 1465 O O . GLY A 1 187 ? 11.490 -0.789 -32.853 1.00 83.56 187 GLY A O 1
ATOM 1466 N N . ASN A 1 188 ? 11.648 0.785 -31.264 1.00 88.56 188 ASN A N 1
ATOM 1467 C CA . ASN A 1 188 ? 13.103 0.748 -31.151 1.00 88.56 188 ASN A CA 1
ATOM 1468 C C . ASN A 1 188 ? 13.527 -0.120 -29.965 1.00 88.56 188 ASN A C 1
ATOM 1470 O O . ASN A 1 188 ? 13.001 0.028 -28.862 1.00 88.56 188 ASN A O 1
ATOM 1474 N N . LYS A 1 189 ? 14.520 -0.990 -30.183 1.00 91.56 189 LYS A N 1
ATOM 1475 C CA . LYS A 1 189 ? 15.126 -1.821 -29.135 1.00 91.56 189 LYS A CA 1
ATOM 1476 C C . LYS A 1 189 ? 16.459 -1.243 -28.678 1.00 91.56 189 LYS A C 1
ATOM 1478 O O . LYS A 1 189 ? 17.384 -1.077 -29.471 1.00 91.56 189 LYS A O 1
ATOM 1483 N N . TYR A 1 190 ? 16.555 -0.994 -27.382 1.00 90.38 190 TYR A N 1
ATOM 1484 C CA . TYR A 1 190 ? 17.716 -0.453 -26.693 1.00 90.38 190 TYR A CA 1
ATOM 1485 C C . TYR A 1 190 ? 18.369 -1.572 -25.883 1.00 90.38 190 TYR A C 1
ATOM 1487 O O . TYR A 1 190 ? 17.855 -1.966 -24.841 1.00 90.38 190 TYR A O 1
ATOM 1495 N N . HIS A 1 191 ? 19.474 -2.122 -26.379 1.00 92.44 191 HIS A N 1
ATOM 1496 C CA . HIS A 1 191 ? 20.226 -3.175 -25.692 1.00 92.44 191 HIS A CA 1
ATOM 1497 C C . HIS A 1 191 ? 21.202 -2.587 -24.673 1.00 92.44 191 HIS A C 1
ATOM 1499 O O . HIS A 1 191 ? 21.698 -1.480 -24.870 1.00 92.44 191 HIS A O 1
ATOM 1505 N N . ILE A 1 192 ? 21.507 -3.350 -23.619 1.00 91.38 192 ILE A N 1
ATOM 1506 C CA . ILE A 1 192 ? 22.502 -2.959 -22.612 1.00 91.38 192 ILE A CA 1
ATOM 1507 C C . ILE A 1 192 ? 23.853 -2.698 -23.282 1.00 91.38 192 ILE A C 1
ATOM 1509 O O . ILE A 1 192 ? 24.447 -3.590 -23.886 1.00 91.38 192 ILE A O 1
ATOM 1513 N N . ASP A 1 193 ? 24.336 -1.467 -23.145 1.00 89.19 193 ASP A N 1
ATOM 1514 C CA . ASP A 1 193 ? 25.615 -0.994 -23.682 1.00 89.19 193 ASP A CA 1
ATOM 1515 C C . ASP A 1 193 ? 26.576 -0.529 -22.569 1.00 89.19 193 ASP A C 1
ATOM 1517 O O . ASP A 1 193 ? 27.728 -0.181 -22.838 1.00 89.19 193 ASP A O 1
ATOM 1521 N N . GLY A 1 194 ? 26.105 -0.508 -21.314 1.00 86.56 194 GLY A N 1
ATOM 1522 C CA . GLY A 1 194 ? 26.857 -0.049 -20.147 1.00 86.56 194 GLY A CA 1
ATOM 1523 C C . GLY A 1 194 ? 27.095 1.465 -20.103 1.00 86.56 194 GLY A C 1
ATOM 1524 O O . GLY A 1 194 ? 27.866 1.927 -19.263 1.00 86.56 194 GLY A O 1
ATOM 1525 N N . ARG A 1 195 ? 26.476 2.243 -21.001 1.00 85.25 195 ARG A N 1
ATOM 1526 C CA . ARG A 1 195 ? 26.612 3.707 -21.080 1.00 85.25 195 ARG A CA 1
ATOM 1527 C C . ARG A 1 195 ? 25.264 4.413 -21.063 1.00 85.25 195 ARG A C 1
ATOM 1529 O O . ARG A 1 195 ? 25.042 5.259 -20.204 1.00 85.25 195 ARG A O 1
ATOM 1536 N N . ASN A 1 196 ? 24.393 4.089 -22.013 1.00 87.06 196 ASN A N 1
ATOM 1537 C CA . ASN A 1 196 ? 23.053 4.657 -22.124 1.00 87.06 196 ASN A CA 1
ATOM 1538 C C . ASN A 1 196 ? 21.985 3.684 -21.629 1.00 87.06 196 ASN A C 1
ATOM 1540 O O . ASN A 1 196 ? 20.928 4.121 -21.209 1.00 87.06 196 ASN A O 1
ATOM 1544 N N . VAL A 1 197 ? 22.245 2.381 -21.674 1.00 90.75 197 VAL A N 1
ATOM 1545 C CA . VAL A 1 197 ? 21.344 1.342 -21.179 1.00 90.75 197 VAL A CA 1
ATOM 1546 C C . VAL A 1 197 ? 22.118 0.500 -20.178 1.00 90.75 197 VAL A C 1
ATOM 1548 O O . VAL A 1 197 ? 23.106 -0.155 -20.531 1.00 90.75 197 VAL A O 1
ATOM 1551 N N . ILE A 1 198 ? 21.692 0.547 -18.919 1.00 91.00 198 ILE A N 1
ATOM 1552 C CA . ILE A 1 198 ? 22.404 -0.051 -17.792 1.00 91.00 198 ILE A CA 1
ATOM 1553 C C . ILE A 1 198 ? 21.429 -0.924 -17.008 1.00 91.00 198 ILE A C 1
ATOM 1555 O O . ILE A 1 198 ? 20.373 -0.471 -16.586 1.00 91.00 198 ILE A O 1
ATOM 1559 N N . PHE A 1 199 ? 21.795 -2.186 -16.792 1.00 93.25 199 PHE A N 1
ATOM 1560 C CA . PHE A 1 199 ? 21.069 -3.072 -15.887 1.00 93.25 199 PHE A CA 1
ATOM 1561 C C . PHE A 1 199 ? 21.833 -3.167 -14.572 1.00 93.25 199 PHE A C 1
ATOM 1563 O O . PHE A 1 199 ? 22.899 -3.785 -14.510 1.00 93.25 199 PHE A O 1
ATOM 1570 N N . LYS A 1 200 ? 21.327 -2.488 -13.544 1.00 91.38 200 LYS A N 1
ATOM 1571 C CA . LYS A 1 200 ? 21.935 -2.471 -12.214 1.00 91.38 200 LYS A CA 1
ATOM 1572 C C . LYS A 1 200 ? 20.852 -2.321 -11.133 1.00 91.38 200 LYS A C 1
ATOM 1574 O O . LYS A 1 200 ? 20.799 -1.269 -10.499 1.00 91.38 200 LYS A O 1
ATOM 1579 N N . PRO A 1 201 ? 20.004 -3.347 -10.938 1.00 88.69 201 PRO A N 1
ATOM 1580 C CA . PRO A 1 201 ? 18.980 -3.306 -9.902 1.00 88.69 201 PRO A CA 1
ATOM 1581 C C . PRO A 1 201 ? 19.622 -3.180 -8.516 1.00 88.69 201 PRO A C 1
ATOM 1583 O O . PRO A 1 201 ? 20.699 -3.733 -8.264 1.00 88.69 201 PRO A O 1
ATOM 1586 N N . ILE A 1 202 ? 18.967 -2.448 -7.620 1.00 92.19 202 ILE A N 1
ATOM 1587 C CA . ILE A 1 202 ? 19.388 -2.357 -6.214 1.00 92.19 202 ILE A CA 1
ATOM 1588 C C . ILE A 1 202 ? 18.851 -3.547 -5.408 1.00 92.19 202 ILE A C 1
ATOM 1590 O O . ILE A 1 202 ? 17.829 -4.131 -5.765 1.00 92.19 202 ILE A O 1
ATOM 1594 N N . ASP A 1 203 ? 19.491 -3.880 -4.281 1.00 92.88 203 ASP A N 1
ATOM 1595 C CA . ASP A 1 203 ? 19.094 -5.024 -3.435 1.00 92.88 203 ASP A CA 1
ATOM 1596 C C . ASP A 1 203 ? 17.601 -4.993 -3.083 1.00 92.88 203 ASP A C 1
ATOM 1598 O O . ASP A 1 203 ? 16.909 -6.006 -3.163 1.00 92.88 203 ASP A O 1
ATOM 1602 N N . ARG A 1 204 ? 17.070 -3.799 -2.790 1.00 91.75 204 ARG A N 1
ATOM 1603 C CA . ARG A 1 204 ? 15.657 -3.632 -2.450 1.00 91.75 204 ARG A CA 1
ATOM 1604 C C . ARG A 1 204 ? 14.712 -3.951 -3.608 1.00 91.75 204 ARG A C 1
ATOM 1606 O O . ARG A 1 204 ? 13.630 -4.487 -3.379 1.00 91.75 204 ARG A O 1
ATOM 1613 N N . GLU A 1 205 ? 15.106 -3.658 -4.843 1.00 94.06 205 GLU A N 1
ATOM 1614 C CA . GLU A 1 205 ? 14.305 -3.995 -6.021 1.00 94.06 205 GLU A CA 1
ATOM 1615 C C . GLU A 1 205 ? 14.276 -5.501 -6.271 1.00 94.06 205 GLU A C 1
ATOM 1617 O O . GLU A 1 205 ? 13.244 -6.062 -6.637 1.00 94.06 205 GLU A O 1
ATOM 1622 N N . ILE A 1 206 ? 15.401 -6.172 -6.022 1.00 94.38 206 ILE A N 1
ATOM 1623 C CA . ILE A 1 206 ? 15.500 -7.630 -6.105 1.00 94.38 206 ILE A CA 1
ATOM 1624 C C . ILE A 1 206 ? 14.593 -8.270 -5.045 1.00 94.38 206 ILE A C 1
ATOM 1626 O O . ILE A 1 206 ? 13.771 -9.128 -5.369 1.00 94.38 206 ILE A O 1
ATOM 1630 N N . GLU A 1 207 ? 14.674 -7.804 -3.795 1.00 95.25 207 GLU A N 1
ATOM 1631 C CA . GLU A 1 207 ? 13.829 -8.276 -2.691 1.00 95.25 207 GLU A CA 1
ATOM 1632 C C . GLU A 1 207 ? 12.334 -8.120 -2.996 1.00 95.25 207 GLU A C 1
ATOM 1634 O O . GLU A 1 207 ? 11.553 -9.062 -2.840 1.00 95.25 207 GLU A O 1
ATOM 1639 N N . VAL A 1 208 ? 11.921 -6.935 -3.455 1.00 96.31 208 VAL A N 1
ATOM 1640 C CA . VAL A 1 208 ? 10.517 -6.655 -3.776 1.00 96.31 208 VAL A CA 1
ATOM 1641 C C . VAL A 1 208 ? 10.044 -7.491 -4.963 1.00 96.31 208 VAL A C 1
ATOM 1643 O O . VAL A 1 208 ? 8.939 -8.036 -4.907 1.00 96.31 208 VAL A O 1
ATOM 1646 N N . ALA A 1 209 ? 10.862 -7.666 -6.004 1.00 96.31 209 ALA A N 1
ATOM 1647 C CA . ALA A 1 209 ? 10.523 -8.532 -7.132 1.00 96.31 209 ALA A CA 1
ATOM 1648 C C . ALA A 1 209 ? 10.246 -9.974 -6.680 1.00 96.31 209 ALA A C 1
ATOM 1650 O O . ALA A 1 209 ? 9.267 -10.589 -7.116 1.00 96.31 209 ALA A O 1
ATOM 1651 N N . GLU A 1 210 ? 11.060 -10.502 -5.763 1.00 95.94 210 GLU A N 1
ATOM 1652 C CA . GLU A 1 210 ? 10.837 -11.827 -5.194 1.00 95.94 210 GLU A CA 1
ATOM 1653 C C . GLU A 1 210 ? 9.538 -11.918 -4.390 1.00 95.94 210 GLU A C 1
ATOM 1655 O O . GLU A 1 210 ? 8.795 -12.891 -4.557 1.00 95.94 210 GLU A O 1
ATOM 1660 N N . ILE A 1 211 ? 9.246 -10.920 -3.545 1.00 95.56 211 ILE A N 1
ATOM 1661 C CA . ILE A 1 211 ? 7.998 -10.859 -2.770 1.00 95.56 211 ILE A CA 1
ATOM 1662 C C . ILE A 1 211 ? 6.799 -10.893 -3.716 1.00 95.56 211 ILE A C 1
ATOM 1664 O O . ILE A 1 211 ? 5.894 -11.707 -3.528 1.00 95.56 211 ILE A O 1
ATOM 1668 N N . LEU A 1 212 ? 6.800 -10.053 -4.753 1.00 95.88 212 LEU A N 1
ATOM 1669 C CA . LEU A 1 212 ? 5.709 -9.964 -5.723 1.00 95.88 212 LEU A CA 1
ATOM 1670 C C . LEU A 1 212 ? 5.525 -11.281 -6.478 1.00 95.88 212 LEU A C 1
ATOM 1672 O O . LEU A 1 212 ? 4.412 -11.801 -6.550 1.00 95.88 212 LEU A O 1
ATOM 1676 N N . SER A 1 213 ? 6.617 -11.857 -6.984 1.00 96.06 213 SER A N 1
ATOM 1677 C CA . SER A 1 213 ? 6.600 -13.126 -7.714 1.00 96.06 213 SER A CA 1
ATOM 1678 C C . SER A 1 213 ? 6.030 -14.262 -6.860 1.00 96.06 213 SER A C 1
ATOM 1680 O O . SER A 1 213 ? 5.106 -14.957 -7.287 1.00 96.06 213 SER A O 1
ATOM 1682 N N . LYS A 1 214 ? 6.556 -14.444 -5.641 1.00 94.94 214 LYS A N 1
ATOM 1683 C CA . LYS A 1 214 ? 6.172 -15.541 -4.737 1.00 94.94 214 LYS A CA 1
ATOM 1684 C C . LYS A 1 214 ? 4.759 -15.367 -4.182 1.00 94.94 214 LYS A C 1
ATOM 1686 O O . LYS A 1 214 ? 4.027 -16.345 -4.090 1.00 94.94 214 LYS A O 1
ATOM 1691 N N . THR A 1 215 ? 4.371 -14.142 -3.832 1.00 94.00 215 THR A N 1
ATOM 1692 C CA . THR A 1 215 ? 3.079 -13.867 -3.184 1.00 94.00 215 THR A CA 1
ATOM 1693 C C . THR A 1 215 ? 1.930 -13.858 -4.186 1.00 94.00 215 THR A C 1
ATOM 1695 O O . THR A 1 215 ? 0.851 -14.360 -3.892 1.00 94.00 215 THR A O 1
ATOM 1698 N N . LEU A 1 216 ? 2.151 -13.299 -5.379 1.00 94.25 216 LEU A N 1
ATOM 1699 C CA . LEU A 1 216 ? 1.103 -13.145 -6.391 1.00 94.25 216 LEU A CA 1
ATOM 1700 C C . LEU A 1 216 ? 1.108 -14.277 -7.427 1.00 94.25 216 LEU A C 1
ATOM 1702 O O . LEU A 1 216 ? 0.207 -14.340 -8.262 1.00 94.25 216 LEU A O 1
ATOM 1706 N N . GLY A 1 217 ? 2.111 -15.164 -7.404 1.00 93.50 217 GLY A N 1
ATOM 1707 C CA . GLY A 1 217 ? 2.262 -16.221 -8.405 1.00 93.50 217 GLY A CA 1
ATOM 1708 C C . GLY A 1 217 ? 2.435 -15.648 -9.812 1.00 93.50 217 GLY A C 1
ATOM 1709 O O . GLY A 1 217 ? 1.778 -16.084 -10.756 1.00 93.50 217 GLY A O 1
ATOM 1710 N N . LYS A 1 218 ? 3.248 -14.595 -9.943 1.00 94.50 218 LYS A N 1
ATOM 1711 C CA . LYS A 1 218 ? 3.427 -13.848 -11.195 1.00 94.50 218 LYS A CA 1
ATOM 1712 C C . LYS A 1 218 ? 4.856 -13.943 -11.702 1.00 94.50 218 LYS A C 1
ATOM 1714 O O . LYS A 1 218 ? 5.799 -14.073 -10.923 1.00 94.50 218 LYS A O 1
ATOM 1719 N N . HIS A 1 219 ? 5.000 -13.818 -13.017 1.00 96.94 219 HIS A N 1
ATOM 1720 C CA . HIS A 1 219 ? 6.297 -13.614 -13.639 1.00 96.94 219 HIS A CA 1
ATOM 1721 C C . HIS A 1 219 ? 6.645 -12.124 -13.573 1.00 96.94 219 HIS A C 1
ATOM 1723 O O . HIS A 1 219 ? 5.981 -11.306 -14.210 1.00 96.94 219 HIS A O 1
ATOM 1729 N N . VAL A 1 220 ? 7.658 -11.782 -12.782 1.00 97.19 220 VAL A N 1
ATOM 1730 C CA . VAL A 1 220 ? 8.159 -10.416 -12.609 1.00 97.19 220 VAL A CA 1
ATOM 1731 C C . VAL A 1 220 ? 9.432 -10.267 -13.431 1.00 97.19 220 VAL A C 1
ATOM 1733 O O . VAL A 1 220 ? 10.393 -11.009 -13.236 1.00 97.19 220 VAL A O 1
ATOM 1736 N N . ILE A 1 221 ? 9.440 -9.327 -14.369 1.00 96.94 221 ILE A N 1
ATOM 1737 C CA . ILE A 1 221 ? 10.587 -9.064 -15.239 1.00 96.94 221 ILE A CA 1
ATOM 1738 C C . ILE A 1 221 ? 11.227 -7.751 -14.797 1.00 96.94 221 ILE A C 1
ATOM 1740 O O . ILE A 1 221 ? 10.559 -6.723 -14.816 1.00 96.94 221 ILE A O 1
ATOM 1744 N N . GLN A 1 222 ? 12.501 -7.767 -14.419 1.00 96.19 222 GLN A N 1
ATOM 1745 C CA . GLN A 1 222 ? 13.268 -6.560 -14.107 1.00 96.19 222 GLN A CA 1
ATOM 1746 C C . GLN A 1 222 ? 13.773 -5.901 -15.392 1.00 96.19 222 GLN A C 1
ATOM 1748 O O . GLN A 1 222 ? 14.282 -6.576 -16.294 1.00 96.19 222 GLN A O 1
ATOM 1753 N N . VAL A 1 223 ? 13.636 -4.579 -15.469 1.00 94.25 223 VAL A N 1
ATOM 1754 C CA . VAL A 1 223 ? 13.884 -3.786 -16.680 1.00 94.25 223 VAL A CA 1
ATOM 1755 C C . VAL A 1 223 ? 15.178 -2.972 -16.533 1.00 94.25 223 VAL A C 1
ATOM 1757 O O . VAL A 1 223 ? 15.452 -2.464 -15.449 1.00 94.25 223 VAL A O 1
ATOM 1760 N N . PRO A 1 224 ? 15.998 -2.825 -17.592 1.00 92.75 224 PRO A N 1
ATOM 1761 C CA . PRO A 1 224 ? 17.187 -1.980 -17.543 1.00 92.75 224 PRO A CA 1
ATOM 1762 C C . PRO A 1 224 ? 16.827 -0.494 -17.581 1.00 92.75 224 PRO A C 1
ATOM 1764 O O . PRO A 1 224 ? 15.887 -0.078 -18.259 1.00 92.75 224 PRO A O 1
ATOM 1767 N N . GLU A 1 225 ? 17.642 0.324 -16.924 1.00 91.06 225 GLU A N 1
ATOM 1768 C CA . GLU A 1 225 ? 17.508 1.774 -16.952 1.00 91.06 225 GLU A CA 1
ATOM 1769 C C . GLU A 1 225 ? 18.071 2.354 -18.251 1.00 91.06 225 GLU A C 1
ATOM 1771 O O . GLU A 1 225 ? 19.159 1.982 -18.705 1.00 91.06 225 GLU A O 1
ATOM 1776 N N . VAL A 1 226 ? 17.341 3.306 -18.839 1.00 89.31 226 VAL A N 1
ATOM 1777 C CA . VAL A 1 226 ? 17.782 4.053 -20.023 1.00 89.31 226 VAL A CA 1
ATOM 1778 C C . VAL A 1 226 ? 18.119 5.491 -19.633 1.00 89.31 226 VAL A C 1
ATOM 1780 O O . VAL A 1 226 ? 17.263 6.278 -19.237 1.00 89.31 226 VAL A O 1
ATOM 1783 N N . HIS A 1 227 ? 19.385 5.857 -19.788 1.00 83.94 227 HIS A N 1
ATOM 1784 C CA . HIS A 1 227 ? 19.914 7.197 -19.584 1.00 83.94 227 HIS A CA 1
ATOM 1785 C C . HIS A 1 227 ? 20.180 7.905 -20.917 1.00 83.94 227 HIS A C 1
ATOM 1787 O O . HIS A 1 227 ? 20.546 7.289 -21.915 1.00 83.94 227 HIS A O 1
ATOM 1793 N N . ASN A 1 228 ? 20.061 9.237 -20.911 1.00 67.38 228 ASN A N 1
ATOM 1794 C CA . ASN A 1 228 ? 20.554 10.143 -21.962 1.00 67.38 228 ASN A CA 1
ATOM 1795 C C . ASN A 1 228 ? 20.030 9.911 -23.398 1.00 67.38 228 ASN A C 1
ATOM 1797 O O . ASN A 1 228 ? 20.533 10.527 -24.336 1.00 67.38 228 ASN A O 1
ATOM 1801 N N . LEU A 1 229 ? 18.982 9.103 -23.578 1.00 71.06 229 LEU A N 1
ATOM 1802 C CA . LEU A 1 229 ? 18.285 8.886 -24.849 1.00 71.06 229 LEU A CA 1
ATOM 1803 C C . LEU A 1 229 ? 16.862 9.438 -24.744 1.00 71.06 229 LEU A C 1
ATOM 1805 O O . LEU A 1 229 ? 16.049 8.899 -23.999 1.00 71.06 229 LEU A O 1
ATOM 1809 N N . ASN A 1 230 ? 16.568 10.523 -25.469 1.00 66.12 230 ASN A N 1
ATOM 1810 C CA . ASN A 1 230 ? 15.218 11.079 -25.672 1.00 66.12 230 ASN A CA 1
ATOM 1811 C C . ASN A 1 230 ? 14.348 11.239 -24.402 1.00 66.12 230 ASN A C 1
ATOM 1813 O O . ASN A 1 230 ? 13.126 11.190 -24.489 1.00 66.12 230 ASN A O 1
ATOM 1817 N N . SER A 1 231 ? 14.961 11.418 -23.222 1.00 71.81 231 SER A N 1
ATOM 1818 C CA . SER A 1 231 ? 14.260 11.481 -21.926 1.00 71.81 231 SER A CA 1
ATOM 1819 C C . SER A 1 231 ? 13.331 10.286 -21.649 1.00 71.81 231 SER A C 1
ATOM 1821 O O . SER A 1 231 ? 12.337 10.433 -20.937 1.00 71.81 231 SER A O 1
ATOM 1823 N N . LEU A 1 232 ? 13.655 9.106 -22.191 1.00 81.38 232 LEU A N 1
ATOM 1824 C CA . LEU A 1 232 ? 12.884 7.887 -21.970 1.00 81.38 232 LEU A CA 1
ATOM 1825 C C . LEU A 1 232 ? 12.889 7.512 -20.486 1.00 81.38 232 LEU A C 1
ATOM 1827 O O . LEU A 1 232 ? 13.939 7.463 -19.852 1.00 81.38 232 LEU A O 1
ATOM 1831 N N . LYS A 1 233 ? 11.702 7.251 -19.932 1.00 85.31 233 LYS A N 1
ATOM 1832 C CA . LYS A 1 233 ? 11.534 6.796 -18.549 1.00 85.31 233 LYS A CA 1
ATOM 1833 C C . LYS A 1 233 ? 11.169 5.320 -18.556 1.00 85.31 233 LYS A C 1
ATOM 1835 O O . LYS A 1 233 ? 10.142 4.944 -19.119 1.00 85.31 233 LYS A O 1
ATOM 1840 N N . THR A 1 234 ? 12.001 4.505 -17.925 1.00 90.31 234 THR A N 1
ATOM 1841 C CA . THR A 1 234 ? 11.811 3.057 -17.795 1.00 90.31 234 THR A CA 1
ATOM 1842 C C . THR A 1 234 ? 11.224 2.711 -16.429 1.00 90.31 234 THR A C 1
ATOM 1844 O O . THR A 1 234 ? 11.630 3.322 -15.442 1.00 90.31 234 THR A O 1
ATOM 1847 N N . PRO A 1 235 ? 10.256 1.786 -16.343 1.00 93.88 235 PRO A N 1
ATOM 1848 C CA . PRO A 1 235 ? 9.818 1.227 -15.063 1.00 93.88 235 PRO A CA 1
ATOM 1849 C C . PRO A 1 235 ? 10.897 0.314 -14.471 1.00 93.88 235 PRO A C 1
ATOM 1851 O O . PRO A 1 235 ? 11.835 -0.055 -15.175 1.00 93.88 235 PRO A O 1
ATOM 1854 N N . ASP A 1 236 ? 10.706 -0.103 -13.223 1.00 94.81 236 ASP A N 1
ATOM 1855 C CA . ASP A 1 236 ? 11.608 -1.055 -12.565 1.00 94.81 236 ASP A CA 1
ATOM 1856 C C . ASP A 1 236 ? 11.216 -2.500 -12.924 1.00 94.81 236 ASP A C 1
ATOM 1858 O O . ASP A 1 236 ? 12.075 -3.361 -13.134 1.00 94.81 236 ASP A O 1
ATOM 1862 N N . TYR A 1 237 ? 9.908 -2.757 -13.084 1.00 96.38 237 TYR A N 1
ATOM 1863 C CA . TYR A 1 237 ? 9.380 -4.077 -13.433 1.00 96.38 237 TYR A CA 1
ATOM 1864 C C . TYR A 1 237 ? 8.336 -4.059 -14.550 1.00 96.38 237 TYR A C 1
ATOM 1866 O O . TYR A 1 237 ? 7.557 -3.113 -14.711 1.00 96.38 237 TYR A O 1
ATOM 1874 N N . LEU A 1 238 ? 8.253 -5.188 -15.254 1.00 95.75 238 LEU A N 1
ATOM 1875 C CA . LEU A 1 238 ? 7.097 -5.600 -16.040 1.00 95.75 238 LEU A CA 1
ATOM 1876 C C . LEU A 1 238 ? 6.435 -6.814 -15.387 1.00 95.75 238 LEU A C 1
ATOM 1878 O O . LEU A 1 238 ? 7.084 -7.833 -15.143 1.00 95.75 238 LEU A O 1
ATOM 1882 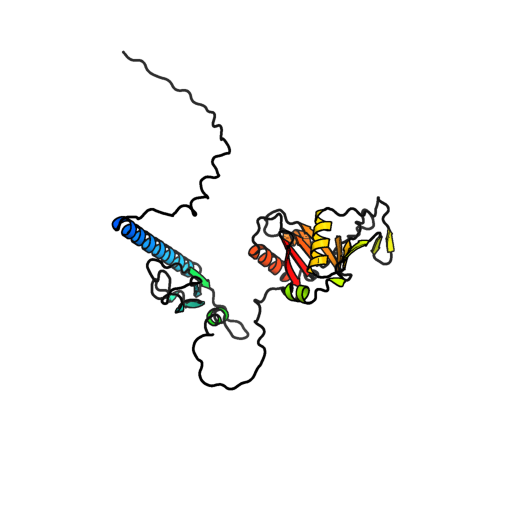N N . ILE A 1 239 ? 5.133 -6.712 -15.132 1.00 95.12 239 ILE A N 1
ATOM 1883 C CA . ILE A 1 239 ? 4.306 -7.800 -14.593 1.00 95.12 239 ILE A CA 1
ATOM 1884 C C . ILE A 1 239 ? 3.063 -7.882 -15.468 1.00 95.12 239 ILE A C 1
ATOM 1886 O O . ILE A 1 239 ? 2.333 -6.900 -15.566 1.00 95.12 239 ILE A O 1
ATOM 1890 N N . ASP A 1 240 ? 2.841 -9.022 -16.126 1.00 90.88 240 ASP A N 1
ATOM 1891 C CA . ASP A 1 240 ? 1.773 -9.187 -17.128 1.00 90.88 240 ASP A CA 1
ATOM 1892 C C . ASP A 1 240 ? 1.783 -8.062 -18.192 1.00 90.88 240 ASP A C 1
ATOM 1894 O O . ASP A 1 240 ? 0.745 -7.508 -18.536 1.00 90.88 240 ASP A O 1
ATOM 1898 N N . GLU A 1 241 ? 2.978 -7.681 -18.668 1.00 90.56 241 GLU A N 1
ATOM 1899 C CA . GLU A 1 241 ? 3.218 -6.572 -19.620 1.00 90.56 241 GLU A CA 1
ATOM 1900 C C . GLU A 1 241 ? 2.867 -5.162 -19.094 1.00 90.56 241 GLU A C 1
ATOM 1902 O O . GLU A 1 241 ? 3.066 -4.163 -19.788 1.00 90.56 241 GLU A O 1
ATOM 1907 N N . VAL A 1 242 ? 2.421 -5.047 -17.841 1.00 93.50 242 VAL A N 1
ATOM 1908 C CA . VAL A 1 242 ? 2.151 -3.770 -17.173 1.00 93.50 242 VAL A CA 1
ATOM 1909 C C . VAL A 1 242 ? 3.435 -3.208 -16.574 1.00 93.50 242 VAL A C 1
ATOM 1911 O O . VAL A 1 242 ? 4.235 -3.936 -15.991 1.00 93.50 242 VAL A O 1
ATOM 1914 N N . ARG A 1 243 ? 3.613 -1.889 -16.689 1.00 95.12 243 ARG A N 1
ATOM 1915 C CA . ARG A 1 243 ? 4.758 -1.147 -16.145 1.00 95.12 243 ARG A CA 1
ATOM 1916 C C . ARG A 1 243 ? 4.555 -0.830 -14.663 1.00 95.12 243 ARG A C 1
ATOM 1918 O O . ARG A 1 243 ? 3.595 -0.131 -14.326 1.00 95.12 243 ARG A O 1
ATOM 1925 N N . TRP A 1 244 ? 5.480 -1.295 -13.824 1.00 96.88 244 TRP A N 1
ATOM 1926 C CA . TRP A 1 244 ? 5.491 -1.097 -12.374 1.00 96.88 244 TRP A CA 1
ATOM 1927 C C . TRP A 1 244 ? 6.774 -0.409 -11.911 1.00 96.88 244 TRP A C 1
ATOM 1929 O O . TRP A 1 244 ? 7.871 -0.796 -12.302 1.00 96.88 244 TRP A O 1
ATOM 1939 N N . ASP A 1 245 ? 6.635 0.595 -11.054 1.00 96.31 245 ASP A N 1
ATOM 1940 C CA . ASP A 1 245 ? 7.751 1.374 -10.505 1.00 96.31 245 ASP A CA 1
ATOM 1941 C C . ASP A 1 245 ? 7.712 1.332 -8.965 1.00 96.31 245 ASP A C 1
ATOM 1943 O O . ASP A 1 245 ? 6.659 1.529 -8.349 1.00 96.31 245 ASP A O 1
ATOM 1947 N N . LEU A 1 246 ? 8.846 1.015 -8.341 1.00 95.75 246 LEU A N 1
ATOM 1948 C CA . LEU A 1 246 ? 9.044 0.934 -6.898 1.00 95.75 246 LEU A CA 1
ATOM 1949 C C . LEU A 1 246 ? 9.370 2.313 -6.330 1.00 95.75 246 LEU A C 1
ATOM 1951 O O . LEU A 1 246 ? 10.204 3.065 -6.841 1.00 95.75 246 LEU A O 1
ATOM 1955 N N . LYS A 1 247 ? 8.729 2.654 -5.213 1.00 94.31 247 LYS A N 1
ATOM 1956 C CA . LYS A 1 247 ? 9.030 3.861 -4.447 1.00 94.31 247 LYS A CA 1
ATOM 1957 C C . LYS A 1 247 ? 9.084 3.561 -2.959 1.00 94.31 247 LYS A C 1
ATOM 1959 O O . LYS A 1 247 ? 8.069 3.280 -2.327 1.00 94.31 247 LYS A O 1
ATOM 1964 N N . GLU A 1 248 ? 10.276 3.715 -2.397 1.00 94.00 248 GLU A N 1
ATOM 1965 C CA . GLU A 1 248 ? 10.500 3.677 -0.956 1.00 94.00 248 GLU A CA 1
ATOM 1966 C C . GLU A 1 248 ? 10.144 5.020 -0.310 1.00 94.00 248 GLU A C 1
ATOM 1968 O O . GLU A 1 248 ? 10.640 6.086 -0.692 1.00 94.00 248 GLU A O 1
ATOM 1973 N N . ILE A 1 249 ? 9.282 4.978 0.702 1.00 91.75 249 ILE A N 1
ATOM 1974 C CA . ILE A 1 249 ? 8.859 6.143 1.471 1.00 91.75 249 ILE A CA 1
ATOM 1975 C C . ILE A 1 249 ? 9.518 6.086 2.845 1.00 91.75 249 ILE A C 1
ATOM 1977 O O . ILE A 1 249 ? 9.122 5.317 3.713 1.00 91.75 249 ILE A O 1
ATOM 1981 N N . GLU A 1 250 ? 10.510 6.947 3.063 1.00 85.94 250 GLU A N 1
ATOM 1982 C CA . GLU A 1 250 ? 11.233 7.008 4.342 1.00 85.94 250 GLU A CA 1
ATOM 1983 C C . GLU A 1 250 ? 10.638 8.066 5.283 1.00 85.94 250 GLU A C 1
ATOM 1985 O O . GLU A 1 250 ? 10.385 7.837 6.464 1.00 85.94 250 GLU A O 1
ATOM 1990 N N . LYS A 1 251 ? 10.378 9.268 4.754 1.00 79.44 251 LYS A N 1
ATOM 1991 C CA . LYS A 1 251 ? 10.006 10.434 5.568 1.00 79.44 251 LYS A CA 1
ATOM 1992 C C . LYS A 1 251 ? 8.503 10.526 5.783 1.00 79.44 251 LYS A C 1
ATOM 1994 O O . LYS A 1 251 ? 7.717 10.428 4.840 1.00 79.44 251 LYS A O 1
ATOM 1999 N N . THR A 1 252 ? 8.111 10.863 7.006 1.00 69.44 252 THR A N 1
ATOM 2000 C CA . THR A 1 252 ? 6.736 11.249 7.317 1.00 69.44 252 THR A CA 1
ATOM 2001 C C . THR A 1 252 ? 6.436 12.621 6.707 1.00 69.44 252 THR A C 1
ATOM 2003 O O . THR A 1 252 ? 7.216 13.573 6.778 1.00 69.44 252 THR A O 1
ATOM 2006 N N . GLY A 1 253 ? 5.311 12.726 6.009 1.00 71.00 253 GLY A N 1
ATOM 2007 C CA . GLY A 1 253 ? 4.884 13.980 5.403 1.00 71.00 253 GLY A CA 1
ATOM 2008 C C . GLY A 1 253 ? 3.534 13.844 4.720 1.00 71.00 253 GLY A C 1
ATOM 2009 O O . GLY A 1 253 ? 3.180 12.773 4.221 1.00 71.00 253 GLY A O 1
ATOM 2010 N N . LYS A 1 254 ? 2.771 14.942 4.701 1.00 72.69 254 LYS A N 1
ATOM 2011 C CA . LYS A 1 254 ? 1.374 14.948 4.238 1.00 72.69 254 LYS A CA 1
ATOM 2012 C C . LYS A 1 254 ? 1.216 14.402 2.813 1.00 72.69 254 LYS A C 1
ATOM 2014 O O . LYS A 1 254 ? 0.335 13.584 2.592 1.00 72.69 254 LYS A O 1
ATOM 2019 N N . ASN A 1 255 ? 2.123 14.771 1.902 1.00 80.81 255 ASN A N 1
ATOM 2020 C CA . ASN A 1 255 ? 2.004 14.479 0.466 1.00 80.81 255 ASN A CA 1
ATOM 2021 C C . ASN A 1 255 ? 3.149 13.609 -0.078 1.00 80.81 255 ASN A C 1
ATOM 2023 O O . ASN A 1 255 ? 3.421 13.632 -1.270 1.00 80.81 255 ASN A O 1
ATOM 2027 N N . LYS A 1 256 ? 3.884 12.883 0.776 1.00 88.00 256 LYS A N 1
ATOM 2028 C CA . LYS A 1 256 ? 5.090 12.162 0.327 1.00 88.00 256 LYS A CA 1
ATOM 2029 C C . LYS A 1 256 ? 4.786 11.053 -0.681 1.00 88.00 256 LYS A C 1
ATOM 2031 O O . LYS A 1 256 ? 5.507 10.953 -1.664 1.00 88.00 256 LYS A O 1
ATOM 2036 N N . ILE A 1 257 ? 3.696 10.315 -0.472 1.00 88.50 257 ILE A N 1
ATOM 2037 C CA . ILE A 1 257 ? 3.249 9.256 -1.386 1.00 88.50 257 ILE A CA 1
ATOM 2038 C C . ILE A 1 257 ? 2.819 9.859 -2.733 1.00 88.50 257 ILE A C 1
ATOM 2040 O O . ILE A 1 257 ? 3.330 9.461 -3.771 1.00 88.50 257 ILE A O 1
ATOM 2044 N N . ASP A 1 258 ? 1.963 10.888 -2.729 1.00 90.44 258 ASP A N 1
ATOM 2045 C CA . ASP A 1 258 ? 1.520 11.543 -3.972 1.00 90.44 258 ASP A CA 1
ATOM 2046 C C . ASP A 1 258 ? 2.691 12.173 -4.747 1.00 90.44 258 ASP A C 1
ATOM 2048 O O . ASP A 1 258 ? 2.808 12.015 -5.960 1.00 90.44 258 ASP A O 1
ATOM 2052 N N . ASN A 1 259 ? 3.620 12.826 -4.044 1.00 91.19 259 ASN A N 1
ATOM 2053 C CA . ASN A 1 259 ? 4.800 13.426 -4.663 1.00 91.19 259 ASN A CA 1
ATOM 2054 C C . ASN A 1 259 ? 5.736 12.387 -5.301 1.00 91.19 259 ASN A C 1
ATOM 2056 O O . ASN A 1 259 ? 6.441 12.727 -6.250 1.00 91.19 259 ASN A O 1
ATOM 2060 N N . ALA A 1 260 ? 5.757 11.149 -4.795 1.00 89.75 260 ALA A N 1
ATOM 2061 C CA . ALA A 1 260 ? 6.531 10.062 -5.392 1.00 89.75 260 ALA A CA 1
ATOM 2062 C C . ALA A 1 260 ? 5.942 9.602 -6.740 1.00 89.75 260 ALA A C 1
ATOM 2064 O O . ALA A 1 260 ? 6.684 9.126 -7.595 1.00 89.75 260 ALA A O 1
ATOM 2065 N N . ILE A 1 261 ? 4.637 9.809 -6.946 1.00 92.56 261 ILE A N 1
ATOM 2066 C CA . ILE A 1 261 ? 3.873 9.314 -8.099 1.00 92.56 261 ILE A CA 1
ATOM 2067 C C . ILE A 1 261 ? 3.659 10.408 -9.159 1.00 92.56 261 ILE A C 1
ATOM 2069 O O . ILE A 1 261 ? 3.820 10.166 -10.353 1.00 92.56 261 ILE A O 1
ATOM 2073 N N . VAL A 1 262 ? 3.316 11.638 -8.757 1.00 90.12 262 VAL A N 1
ATOM 2074 C CA . VAL A 1 262 ? 2.746 12.685 -9.636 1.00 90.12 262 VAL A CA 1
ATOM 2075 C C . VAL A 1 262 ? 3.506 12.946 -10.945 1.00 90.12 262 VAL A C 1
ATOM 2077 O O . VAL A 1 262 ? 2.877 13.139 -11.983 1.00 90.12 262 VAL A O 1
ATOM 2080 N N . ASN A 1 263 ? 4.841 12.920 -10.930 1.00 87.56 263 ASN A N 1
ATOM 2081 C CA . ASN A 1 263 ? 5.679 13.247 -12.094 1.00 87.56 263 ASN A CA 1
ATOM 2082 C C . ASN A 1 263 ? 6.161 12.008 -12.874 1.00 87.56 263 ASN A C 1
ATOM 2084 O O . ASN A 1 263 ? 7.059 12.107 -13.718 1.00 87.56 263 ASN A O 1
ATOM 2088 N N . LYS A 1 264 ? 5.594 10.833 -12.574 1.00 89.69 264 LYS A N 1
ATOM 2089 C CA . LYS A 1 264 ? 6.055 9.525 -13.061 1.00 89.69 264 LYS A CA 1
ATOM 2090 C C . LYS A 1 264 ? 5.087 8.828 -14.021 1.00 89.69 264 LYS A C 1
ATOM 2092 O O . LYS A 1 264 ? 5.348 7.702 -14.421 1.00 89.69 264 LYS A O 1
ATOM 2097 N N . LYS A 1 265 ? 4.048 9.527 -14.486 1.00 87.75 265 LYS A N 1
ATOM 2098 C CA . LYS A 1 265 ? 3.047 9.022 -15.446 1.00 87.75 265 LYS A CA 1
ATOM 2099 C C . LYS A 1 265 ? 3.624 8.335 -16.686 1.00 87.75 265 LYS A C 1
ATOM 2101 O O . LYS A 1 265 ? 3.077 7.351 -17.163 1.00 87.75 265 LYS A O 1
ATOM 2106 N N . GLU A 1 266 ? 4.702 8.878 -17.240 1.00 85.38 266 GLU A N 1
ATOM 2107 C CA . GLU A 1 266 ? 5.343 8.320 -18.441 1.00 85.38 266 GLU A CA 1
ATOM 2108 C C . GLU A 1 266 ? 6.120 7.029 -18.151 1.00 85.38 266 GLU A C 1
ATOM 2110 O O . GLU A 1 266 ? 6.304 6.215 -19.054 1.00 85.38 266 GLU A O 1
ATOM 2115 N N . GLN A 1 267 ? 6.563 6.852 -16.902 1.00 84.56 267 GLN A N 1
ATOM 2116 C CA . GLN A 1 267 ? 7.370 5.721 -16.453 1.00 84.56 267 GLN A CA 1
ATOM 2117 C C . GLN A 1 267 ? 6.488 4.491 -16.219 1.00 84.56 267 GLN A C 1
ATOM 2119 O O . GLN A 1 267 ? 6.752 3.426 -16.775 1.00 84.56 267 GLN A O 1
ATOM 2124 N N . ALA A 1 268 ? 5.411 4.659 -15.449 1.00 89.56 268 ALA A N 1
ATOM 2125 C CA . ALA A 1 268 ? 4.510 3.584 -15.059 1.00 89.56 268 ALA A CA 1
ATOM 2126 C C . ALA A 1 268 ? 3.099 4.113 -14.768 1.00 89.56 268 ALA A C 1
ATOM 2128 O O . ALA A 1 268 ? 2.936 5.251 -14.331 1.00 89.56 268 ALA A O 1
ATOM 2129 N N . GLY A 1 269 ? 2.088 3.272 -15.000 1.00 92.19 269 GLY A N 1
ATOM 2130 C CA . GLY A 1 269 ? 0.705 3.499 -14.554 1.00 92.19 269 GLY A CA 1
ATOM 2131 C C . GLY A 1 269 ? 0.393 2.819 -13.218 1.00 92.19 269 GLY A C 1
ATOM 2132 O O . GLY A 1 269 ? -0.623 3.125 -12.599 1.00 92.19 269 GLY A O 1
ATOM 2133 N N . SER A 1 270 ? 1.273 1.924 -12.763 1.00 96.62 270 SER A N 1
ATOM 2134 C CA . SER A 1 270 ? 1.134 1.168 -11.522 1.00 96.62 270 SER A CA 1
ATOM 2135 C C . SER A 1 270 ? 2.392 1.309 -10.659 1.00 96.62 270 SER A C 1
ATOM 2137 O O . SER A 1 270 ? 3.502 1.380 -11.186 1.00 96.62 270 SER A O 1
ATOM 2139 N N . PHE A 1 271 ? 2.235 1.372 -9.336 1.00 97.50 271 PHE A N 1
ATOM 2140 C CA . PHE A 1 271 ? 3.351 1.617 -8.413 1.00 97.50 271 PHE A CA 1
ATOM 2141 C C . PHE A 1 271 ? 3.374 0.625 -7.262 1.00 97.50 271 PHE A C 1
ATOM 2143 O O . PHE A 1 271 ? 2.331 0.238 -6.735 1.00 97.50 271 PHE A O 1
ATOM 2150 N N . ILE A 1 272 ? 4.578 0.271 -6.825 1.00 97.19 272 ILE A N 1
ATOM 2151 C CA . ILE A 1 272 ? 4.798 -0.418 -5.558 1.00 97.19 272 ILE A CA 1
ATOM 2152 C C . ILE A 1 272 ? 5.300 0.619 -4.562 1.00 97.19 272 ILE A C 1
ATOM 2154 O O . ILE A 1 272 ? 6.351 1.224 -4.755 1.00 97.19 272 ILE A O 1
ATOM 2158 N N . ILE A 1 273 ? 4.529 0.854 -3.507 1.00 96.31 273 ILE A N 1
ATOM 2159 C CA . ILE A 1 273 ? 4.873 1.805 -2.456 1.00 96.31 273 ILE A CA 1
ATOM 2160 C C . ILE A 1 273 ? 5.379 1.014 -1.260 1.00 96.31 273 ILE A C 1
ATOM 2162 O O . ILE A 1 273 ? 4.615 0.320 -0.591 1.00 96.31 273 ILE A O 1
ATOM 2166 N N . ASP A 1 274 ? 6.671 1.135 -0.992 1.00 95.88 274 ASP A N 1
ATOM 2167 C CA . ASP A 1 274 ? 7.304 0.513 0.157 1.00 95.88 274 ASP A CA 1
ATOM 2168 C C . ASP A 1 274 ? 7.345 1.494 1.330 1.00 95.88 274 ASP A C 1
ATOM 2170 O O . ASP A 1 274 ? 7.974 2.554 1.273 1.00 95.88 274 ASP A O 1
ATOM 2174 N N . VAL A 1 275 ? 6.646 1.136 2.402 1.00 94.06 275 VAL A N 1
ATOM 2175 C CA . VAL A 1 275 ? 6.507 1.933 3.625 1.00 94.06 275 VAL A CA 1
ATOM 2176 C C . VAL A 1 275 ? 7.267 1.334 4.810 1.00 94.06 275 VAL A C 1
ATOM 2178 O O . VAL A 1 275 ? 7.062 1.754 5.946 1.00 94.06 275 VAL A O 1
ATOM 2181 N N . THR A 1 276 ? 8.172 0.385 4.568 1.00 90.38 276 THR A N 1
ATOM 2182 C CA . THR A 1 276 ? 8.970 -0.279 5.617 1.00 90.38 276 THR A CA 1
ATOM 2183 C C . THR A 1 276 ? 9.783 0.724 6.441 1.00 90.38 276 THR A C 1
ATOM 2185 O O . THR A 1 276 ? 9.853 0.635 7.663 1.00 90.38 276 THR A O 1
ATOM 2188 N N . LYS A 1 277 ? 10.363 1.739 5.790 1.00 88.81 277 LYS A N 1
ATOM 2189 C CA . LYS A 1 277 ? 11.216 2.741 6.451 1.00 88.81 277 LYS A CA 1
ATOM 2190 C C . LYS A 1 277 ? 10.446 3.887 7.112 1.00 88.81 277 LYS A C 1
ATOM 2192 O O . LYS A 1 277 ? 11.063 4.709 7.790 1.00 88.81 277 LYS A O 1
ATOM 2197 N N . THR A 1 278 ? 9.132 3.999 6.907 1.00 86.94 278 THR A N 1
ATOM 2198 C CA . THR A 1 278 ? 8.357 5.110 7.470 1.00 86.94 278 THR A CA 1
ATOM 2199 C C . THR A 1 278 ? 7.724 4.757 8.810 1.00 86.94 278 THR A C 1
ATOM 2201 O O . THR A 1 278 ? 7.218 3.663 9.028 1.00 86.94 278 THR A O 1
ATOM 2204 N N . LEU A 1 279 ? 7.678 5.748 9.701 1.00 84.44 279 LEU A N 1
ATOM 2205 C CA . LEU A 1 279 ? 6.966 5.678 10.982 1.00 84.44 279 LEU A CA 1
ATOM 2206 C C . LEU A 1 279 ? 5.451 5.935 10.841 1.00 84.44 279 LEU A C 1
ATOM 2208 O O . LEU A 1 279 ? 4.753 6.095 11.839 1.00 84.44 279 LEU A O 1
ATOM 2212 N N . MET A 1 280 ? 4.943 6.048 9.611 1.00 80.25 280 MET A N 1
ATOM 2213 C CA . MET A 1 280 ? 3.537 6.330 9.322 1.00 80.25 280 MET A CA 1
ATOM 2214 C C . MET A 1 280 ? 2.642 5.124 9.639 1.00 80.25 280 MET A C 1
ATOM 2216 O O . MET A 1 280 ? 2.957 3.992 9.271 1.00 80.25 280 MET A O 1
ATOM 2220 N N . GLY A 1 281 ? 1.499 5.370 10.286 1.00 83.12 281 GLY A N 1
ATOM 2221 C CA . GLY A 1 281 ? 0.485 4.340 10.523 1.00 83.12 281 GLY A CA 1
ATOM 2222 C C . GLY A 1 281 ? -0.213 3.900 9.229 1.00 83.12 281 GLY A C 1
ATOM 2223 O O . GLY A 1 281 ? -0.359 4.693 8.297 1.00 83.12 281 GLY A O 1
ATOM 2224 N N . ILE A 1 282 ? -0.679 2.648 9.181 1.00 84.00 282 ILE A N 1
ATOM 2225 C CA . ILE A 1 282 ? -1.346 2.066 7.999 1.00 84.00 282 ILE A CA 1
ATOM 2226 C C . ILE A 1 282 ? -2.618 2.850 7.637 1.00 84.00 282 ILE A C 1
ATOM 2228 O O . ILE A 1 282 ? -2.806 3.195 6.473 1.00 84.00 282 ILE A O 1
ATOM 2232 N N . ASP A 1 283 ? -3.424 3.250 8.623 1.00 81.38 283 ASP A N 1
ATOM 2233 C CA . ASP A 1 283 ? -4.642 4.045 8.389 1.00 81.38 283 ASP A CA 1
ATOM 2234 C C . ASP A 1 283 ? -4.343 5.416 7.761 1.00 81.38 283 ASP A C 1
ATOM 2236 O O . ASP A 1 283 ? -5.091 5.922 6.916 1.00 81.38 283 ASP A O 1
ATOM 2240 N N . GLU A 1 284 ? -3.215 6.024 8.143 1.00 84.44 284 GLU A N 1
ATOM 2241 C CA . GLU A 1 284 ? -2.763 7.288 7.564 1.00 84.44 284 GLU A CA 1
ATOM 2242 C C . GLU A 1 284 ? -2.331 7.090 6.103 1.00 84.44 284 GLU A C 1
ATOM 2244 O O . GLU A 1 284 ? -2.637 7.925 5.247 1.00 84.44 284 GLU A O 1
ATOM 2249 N N . ILE A 1 285 ? -1.663 5.973 5.798 1.00 88.94 285 ILE A N 1
ATOM 2250 C CA . ILE A 1 285 ? -1.279 5.591 4.434 1.00 88.94 285 ILE A CA 1
ATOM 2251 C C . ILE A 1 285 ? -2.528 5.365 3.579 1.00 88.94 285 ILE A C 1
ATOM 2253 O O . ILE A 1 285 ? -2.637 5.946 2.500 1.00 88.94 285 ILE A O 1
ATOM 2257 N N . TYR A 1 286 ? -3.502 4.601 4.076 1.00 90.19 286 TYR A N 1
ATOM 2258 C CA . TYR A 1 286 ? -4.752 4.314 3.366 1.00 90.19 286 TYR A CA 1
ATOM 2259 C C . TYR A 1 286 ? -5.533 5.593 3.078 1.00 90.19 286 TYR A C 1
ATOM 2261 O O . TYR A 1 286 ? -5.981 5.805 1.954 1.00 90.19 286 TYR A O 1
ATOM 2269 N N . SER A 1 287 ? -5.615 6.496 4.058 1.00 84.88 287 SER A N 1
ATOM 2270 C CA . SER A 1 287 ? -6.246 7.809 3.889 1.00 84.88 287 SER A CA 1
ATOM 2271 C C . SER A 1 287 ? -5.556 8.657 2.814 1.00 84.88 287 SER A C 1
ATOM 2273 O O . SER A 1 287 ? -6.203 9.445 2.123 1.00 84.88 287 SER A O 1
ATOM 2275 N N . LYS A 1 288 ? -4.233 8.532 2.657 1.00 90.12 288 LYS A N 1
ATOM 2276 C CA . LYS A 1 288 ? -3.490 9.228 1.595 1.00 90.12 288 LYS A CA 1
ATOM 2277 C C . LYS A 1 288 ? -3.715 8.589 0.233 1.00 90.12 288 LYS A C 1
ATOM 2279 O O . LYS A 1 288 ? -3.906 9.325 -0.729 1.00 90.12 288 LYS A O 1
ATOM 2284 N N . ILE A 1 289 ? -3.727 7.261 0.156 1.00 92.44 289 ILE A N 1
ATOM 2285 C CA . ILE A 1 289 ? -4.020 6.522 -1.077 1.00 92.44 289 ILE A CA 1
ATOM 2286 C C . ILE A 1 289 ? -5.444 6.827 -1.554 1.00 92.44 289 ILE A C 1
ATOM 2288 O O . ILE A 1 289 ? -5.637 7.141 -2.726 1.00 92.44 289 ILE A O 1
ATOM 2292 N N . ASP A 1 290 ? -6.421 6.868 -0.647 1.00 88.69 290 ASP A N 1
ATOM 2293 C CA . ASP A 1 290 ? -7.803 7.241 -0.964 1.00 88.69 290 ASP A CA 1
ATOM 2294 C C . ASP A 1 290 ? -7.886 8.634 -1.610 1.00 88.69 290 ASP A C 1
ATOM 2296 O O . ASP A 1 290 ? -8.488 8.803 -2.669 1.00 88.69 290 ASP A O 1
ATOM 2300 N N . ARG A 1 291 ? -7.168 9.623 -1.057 1.00 88.94 291 ARG A N 1
ATOM 2301 C CA . ARG A 1 291 ? -7.071 10.972 -1.648 1.00 88.94 291 ARG A CA 1
ATOM 2302 C C . ARG A 1 291 ? -6.419 10.979 -3.030 1.00 88.94 291 ARG A C 1
ATOM 2304 O O . ARG A 1 291 ? -6.803 11.798 -3.863 1.00 88.94 291 ARG A O 1
ATOM 2311 N N . ILE A 1 292 ? -5.431 10.115 -3.268 1.00 91.44 292 ILE A N 1
ATOM 2312 C CA . ILE A 1 292 ? -4.775 9.985 -4.577 1.00 91.44 292 ILE A CA 1
ATOM 2313 C C . ILE A 1 292 ? -5.779 9.451 -5.600 1.00 91.44 292 ILE A C 1
ATOM 2315 O O . ILE A 1 292 ? -5.935 10.060 -6.656 1.00 91.44 292 ILE A O 1
ATOM 2319 N N . TYR A 1 293 ? -6.504 8.378 -5.277 1.00 90.44 293 TYR A N 1
ATOM 2320 C CA . TYR A 1 293 ? -7.512 7.808 -6.175 1.00 90.44 293 TYR A CA 1
ATOM 2321 C C . TYR A 1 293 ? -8.711 8.736 -6.390 1.00 90.44 293 TYR A C 1
ATOM 2323 O O . TYR A 1 293 ? -9.225 8.822 -7.503 1.00 90.44 293 TYR A O 1
ATOM 2331 N N . PHE A 1 294 ? -9.106 9.504 -5.373 1.00 88.25 294 PHE A N 1
ATOM 2332 C CA . PHE A 1 294 ? -10.166 10.507 -5.490 1.00 88.25 294 PHE A CA 1
ATOM 2333 C C . PHE A 1 294 ? -9.785 11.676 -6.417 1.00 88.25 294 PHE A C 1
ATOM 2335 O O . PHE A 1 294 ? -10.647 12.325 -7.014 1.00 88.25 294 PHE A O 1
ATOM 2342 N N . ASN A 1 295 ? -8.491 11.978 -6.543 1.00 86.81 295 ASN A N 1
ATOM 2343 C CA . ASN A 1 295 ? -8.018 13.098 -7.343 1.00 86.81 295 ASN A CA 1
ATOM 2344 C C . ASN A 1 295 ? -8.061 12.779 -8.847 1.00 86.81 295 ASN A C 1
ATOM 2346 O O . ASN A 1 295 ? -7.278 11.976 -9.350 1.00 86.81 295 ASN A O 1
ATOM 2350 N N . ARG A 1 296 ? -8.890 13.515 -9.597 1.00 87.62 296 ARG A N 1
ATOM 2351 C CA . ARG A 1 296 ? -9.033 13.354 -11.059 1.00 87.62 296 ARG A CA 1
ATOM 2352 C C . ARG A 1 296 ? -7.748 13.644 -11.844 1.00 87.62 296 ARG A C 1
ATOM 2354 O O . ARG A 1 296 ? -7.532 13.127 -12.934 1.00 87.62 296 ARG A O 1
ATOM 2361 N N . HIS A 1 297 ? -6.819 14.416 -11.275 1.00 88.75 297 HIS A N 1
ATOM 2362 C CA . HIS A 1 297 ? -5.488 14.618 -11.866 1.00 88.75 297 HIS A CA 1
ATOM 2363 C C . HIS A 1 297 ? -4.579 13.378 -11.765 1.00 88.75 297 HIS A C 1
ATOM 2365 O O . HIS A 1 297 ? -3.423 13.420 -12.198 1.00 88.75 297 HIS A O 1
ATOM 2371 N N . ARG A 1 298 ? -5.072 12.291 -11.164 1.00 90.69 298 ARG A N 1
ATOM 2372 C CA . ARG A 1 298 ? -4.410 10.992 -11.019 1.00 90.69 298 ARG A CA 1
ATOM 2373 C C . ARG A 1 298 ? -5.199 9.868 -11.692 1.00 90.69 298 ARG A C 1
ATOM 2375 O O . ARG A 1 298 ? -4.950 8.711 -11.394 1.00 90.69 298 ARG A O 1
ATOM 2382 N N . ASP A 1 299 ? -6.103 10.174 -12.626 1.00 90.94 299 ASP A N 1
ATOM 2383 C CA . ASP A 1 299 ? -6.897 9.155 -13.341 1.00 90.94 299 ASP A CA 1
ATOM 2384 C C . ASP A 1 299 ? -6.050 8.181 -14.176 1.00 90.94 299 ASP A C 1
ATOM 2386 O O . ASP A 1 299 ? -6.504 7.098 -14.518 1.00 90.94 299 ASP A O 1
ATOM 2390 N N . TRP A 1 300 ? -4.804 8.552 -14.469 1.00 93.12 300 TRP A N 1
ATOM 2391 C CA . TRP A 1 300 ? -3.826 7.699 -15.140 1.00 93.12 300 TRP A CA 1
ATOM 2392 C C . TRP A 1 300 ? -3.199 6.634 -14.226 1.00 93.12 300 TRP A C 1
ATOM 2394 O O . TRP A 1 300 ? -2.518 5.747 -14.728 1.00 93.12 300 TRP A O 1
ATOM 2404 N N . LEU A 1 301 ? -3.369 6.756 -12.906 1.00 93.88 301 LEU A N 1
ATOM 2405 C CA . LEU A 1 301 ? -2.900 5.778 -11.934 1.00 93.88 301 LEU A CA 1
ATOM 2406 C C . LEU A 1 301 ? -3.900 4.622 -11.872 1.00 93.88 301 LEU A C 1
ATOM 2408 O O . LEU A 1 301 ? -5.049 4.813 -11.458 1.00 93.88 301 LEU A O 1
ATOM 2412 N N . GLU A 1 302 ? -3.432 3.439 -12.246 1.00 94.19 302 GLU A N 1
ATOM 2413 C CA . GLU A 1 302 ? -4.216 2.210 -12.289 1.00 94.19 302 GLU A CA 1
ATOM 2414 C C . GLU A 1 302 ? -4.159 1.505 -10.933 1.00 94.19 302 GLU A C 1
ATOM 2416 O O . GLU A 1 302 ? -5.169 1.428 -10.227 1.00 94.19 302 GLU A O 1
ATOM 2421 N N . ASN A 1 303 ? -2.960 1.068 -10.529 1.00 96.00 303 ASN A N 1
ATOM 2422 C CA . ASN A 1 303 ? -2.785 0.189 -9.377 1.00 96.00 303 ASN A CA 1
ATOM 2423 C C . ASN A 1 303 ? -1.698 0.676 -8.413 1.00 96.00 303 ASN A C 1
ATOM 2425 O O . ASN A 1 303 ? -0.651 1.177 -8.830 1.00 96.00 303 ASN A O 1
ATOM 2429 N N . ILE A 1 304 ? -1.921 0.473 -7.114 1.00 97.19 304 ILE A N 1
ATOM 2430 C CA . ILE A 1 304 ? -0.897 0.619 -6.077 1.00 97.19 304 ILE A CA 1
ATOM 2431 C C . ILE A 1 304 ? -0.804 -0.688 -5.295 1.00 97.19 304 ILE A C 1
ATOM 2433 O O . ILE A 1 304 ? -1.793 -1.135 -4.724 1.00 97.19 304 ILE A O 1
ATOM 2437 N N . ILE A 1 305 ? 0.395 -1.258 -5.202 1.00 97.38 305 ILE A N 1
ATOM 2438 C CA . ILE A 1 305 ? 0.707 -2.319 -4.239 1.00 97.38 305 ILE A CA 1
ATOM 2439 C C . ILE A 1 305 ? 1.409 -1.671 -3.050 1.00 97.38 305 ILE A C 1
ATOM 2441 O O . ILE A 1 305 ? 2.412 -0.982 -3.222 1.00 97.38 305 ILE A O 1
ATOM 2445 N N . LEU A 1 306 ? 0.891 -1.887 -1.844 1.00 97.06 306 LEU A N 1
ATOM 2446 C CA . LEU A 1 306 ? 1.519 -1.410 -0.618 1.00 97.06 306 LEU A CA 1
ATOM 2447 C C . LEU A 1 306 ? 2.327 -2.534 0.027 1.00 97.06 306 LEU A C 1
ATOM 2449 O O . LEU A 1 306 ? 1.770 -3.578 0.366 1.00 97.06 306 LEU A O 1
ATOM 2453 N N . VAL A 1 307 ? 3.620 -2.294 0.236 1.00 95.81 307 VAL A N 1
ATOM 2454 C CA . VAL A 1 307 ? 4.548 -3.242 0.863 1.00 95.81 307 VAL A CA 1
ATOM 2455 C C . VAL A 1 307 ? 5.068 -2.670 2.174 1.00 95.81 307 VAL A C 1
ATOM 2457 O O . VAL A 1 307 ? 5.437 -1.497 2.247 1.00 95.81 307 VAL A O 1
ATOM 2460 N N . LYS A 1 308 ? 5.109 -3.499 3.216 1.00 92.56 308 LYS A N 1
ATOM 2461 C CA . LYS A 1 308 ? 5.711 -3.163 4.506 1.00 92.56 308 LYS A CA 1
ATOM 2462 C C . LYS A 1 308 ? 6.344 -4.408 5.114 1.00 92.56 308 LYS A C 1
ATOM 2464 O O . LYS A 1 308 ? 5.721 -5.460 5.095 1.00 92.56 308 LYS A O 1
ATOM 2469 N N . ASP A 1 309 ? 7.556 -4.281 5.646 1.00 88.69 309 ASP A N 1
ATOM 2470 C CA . ASP A 1 309 ? 8.236 -5.345 6.399 1.00 88.69 309 ASP A CA 1
ATOM 2471 C C . ASP A 1 309 ? 8.300 -6.684 5.628 1.00 88.69 309 ASP A C 1
ATOM 2473 O O . ASP A 1 309 ? 8.080 -7.749 6.189 1.00 88.69 309 ASP A O 1
ATOM 2477 N N . MET A 1 310 ? 8.613 -6.623 4.324 1.00 87.38 310 MET A N 1
ATOM 2478 C CA . MET A 1 310 ? 8.668 -7.768 3.389 1.00 87.38 310 MET A CA 1
ATOM 2479 C C . MET A 1 310 ? 7.317 -8.411 3.033 1.00 87.38 310 MET A C 1
ATOM 2481 O O . MET A 1 310 ? 7.284 -9.447 2.370 1.00 87.38 310 MET A O 1
ATOM 2485 N N . GLU A 1 311 ? 6.200 -7.787 3.399 1.00 91.81 311 GLU A N 1
ATOM 2486 C CA . GLU A 1 311 ? 4.861 -8.301 3.126 1.00 91.81 311 GLU A CA 1
ATOM 2487 C C . GLU A 1 311 ? 4.029 -7.329 2.290 1.00 91.81 311 GLU A C 1
ATOM 2489 O O . GLU A 1 311 ? 4.117 -6.106 2.423 1.00 91.81 311 GLU A O 1
ATOM 2494 N N . ILE A 1 312 ? 3.165 -7.883 1.435 1.00 95.19 312 ILE A N 1
ATOM 2495 C CA . ILE A 1 312 ? 2.131 -7.102 0.754 1.00 95.19 312 ILE A CA 1
ATOM 2496 C C . ILE A 1 312 ? 1.014 -6.836 1.759 1.00 95.19 312 ILE A C 1
ATOM 2498 O O . ILE A 1 312 ? 0.305 -7.755 2.179 1.00 95.19 312 ILE A O 1
ATOM 2502 N N . ILE A 1 313 ? 0.830 -5.570 2.119 1.00 94.88 313 ILE A N 1
ATOM 2503 C CA . ILE A 1 313 ? -0.224 -5.132 3.032 1.00 94.88 313 ILE A CA 1
ATOM 2504 C C . ILE A 1 313 ? -1.564 -5.116 2.309 1.00 94.88 313 ILE A C 1
ATOM 2506 O O . ILE A 1 313 ? -2.503 -5.754 2.784 1.00 94.88 313 ILE A O 1
ATOM 2510 N N . ASP A 1 314 ? -1.631 -4.469 1.144 1.00 96.00 314 ASP A N 1
ATOM 2511 C CA . ASP A 1 314 ? -2.844 -4.374 0.327 1.00 96.00 314 ASP A CA 1
ATOM 2512 C C . ASP A 1 314 ? -2.519 -4.044 -1.137 1.00 96.00 314 ASP A C 1
ATOM 2514 O O . ASP A 1 314 ? -1.403 -3.629 -1.467 1.00 96.00 314 ASP A O 1
ATOM 2518 N N . ILE A 1 315 ? -3.505 -4.240 -2.009 1.00 96.06 315 ILE A N 1
ATOM 2519 C CA . ILE A 1 315 ? -3.457 -3.914 -3.432 1.00 96.06 315 ILE A CA 1
ATOM 2520 C C . ILE A 1 315 ? -4.690 -3.084 -3.760 1.00 96.06 315 ILE A C 1
ATOM 2522 O O . ILE A 1 315 ? -5.821 -3.516 -3.539 1.00 96.06 315 ILE A O 1
ATOM 2526 N N . PHE A 1 316 ? -4.461 -1.902 -4.312 1.00 95.94 316 PHE A N 1
ATOM 2527 C CA . PHE A 1 316 ? -5.488 -0.932 -4.651 1.00 95.94 316 PHE A CA 1
ATOM 2528 C C . PHE A 1 316 ? -5.651 -0.867 -6.167 1.00 95.94 316 PHE A C 1
ATOM 2530 O O . PHE A 1 316 ? -4.688 -0.588 -6.876 1.00 95.94 316 PHE A O 1
ATOM 2537 N N . GLU A 1 317 ? -6.867 -1.110 -6.649 1.00 94.19 317 GLU A N 1
ATOM 2538 C CA . GLU A 1 317 ? -7.284 -0.960 -8.048 1.00 94.19 317 GLU A CA 1
ATOM 2539 C C . GLU A 1 317 ? -8.184 0.280 -8.173 1.00 94.19 317 GLU A C 1
ATOM 2541 O O . GLU A 1 317 ? -9.045 0.527 -7.321 1.00 94.19 317 GLU A O 1
ATOM 2546 N N . ARG A 1 318 ? -8.027 1.065 -9.244 1.00 90.31 318 ARG A N 1
ATOM 2547 C CA . ARG A 1 318 ? -8.975 2.143 -9.568 1.00 90.31 318 ARG A CA 1
ATOM 2548 C C . ARG A 1 318 ? -10.377 1.571 -9.835 1.00 90.31 318 ARG A C 1
ATOM 2550 O O . ARG A 1 318 ? -10.519 0.476 -10.378 1.00 90.31 318 ARG A O 1
ATOM 2557 N N . LYS A 1 319 ? -11.404 2.321 -9.427 1.00 84.31 319 LYS A N 1
ATOM 2558 C CA . LYS A 1 319 ? -12.811 2.046 -9.755 1.00 84.31 319 LYS A CA 1
ATOM 2559 C C . LYS A 1 319 ? -13.157 2.413 -11.191 1.00 84.31 319 LYS A C 1
ATOM 2561 O O . LYS A 1 319 ? -12.618 3.429 -11.683 1.00 84.31 319 LYS A O 1
#

Radius of gyration: 29.62 Å; chains: 1; bounding box: 76×61×96 Å

Foldseek 3Di:
DDDDDDDDDDDDDDPDPPPPPPPPPDPVPPDDDPDDPVVVVVVLVVQQVVFVVVQVVQLVVLVVVVFQWKAKDADPVHDPQRVVLHLDTHGSVPDDDLHNTDPVDSPGPIDMDTHHWDADPVGDIPSVVSVVPPPPDDDDDDDDDDDDDDDPDDPDFQWDWCLVVLQVQADLVALEEEEDQWDDDPNDIGGDPVPFWADDDDPVLVLVSNLCSRRRVWYKYAGIDGHDPPPQAEARIATVNFGEHEDEDQDDDLCRVVVRPLVCLRHGLEYEYEDQNYPDDPVSVSVNVSVLSVDPSSPSRAKYFYDYPSHGPTIIGGD

Secondary structure (DSSP, 8-state):
----------------TT-SSSSS--TT--------HHHHHHHHHHHHHHHHHHHHHHHHHHHHTT--EEEEE--TT--TTTGGGTT-EEEGGG--BTTTBS-SSTT---EEEEE---B-TTS-BTTHHHHGGG-SSS-------------------SEEE-HHHHHHT--GGG-EEEE-SEEEETTEEEE--SSSEE----HHHHHHHHHHHHHHT-EEEE--EE-SSTT----SEEETTEEEEEEE--S--TTHHHHHHTT-TTT-SEEEEE-TT----HHHHHHHHHHHHH-GGGTT--EEEEEETTEEEEEEEE-

pLDDT: mean 77.5, std 21.99, range [24.28, 97.5]